Protein AF-A0A7C2RNG8-F1 (afdb_monomer)

Nearest PDB structures (foldseek):
  8smn-assembly1_A  TM=6.282E-01  e=8.105E-06  Xenopus laevis
  8sne-assembly1_A  TM=6.233E-01  e=2.116E-05  Paramecium bursaria Chlorella virus CZ-2
  8smm-assembly1_A  TM=6.085E-01  e=1.902E-05  Xenopus laevis

Sequence (260 aa):
MRKGLLSIRYRVLYLDDDSIPTEGFINDCFYRGDFDILETVIYPRNRGSRLYTFIDYMRTNACLTWCSLFQTLSKPVWVHGEAMCVNAEADEAISWDFDSKAEDLVYGQIAVSNGFRMGFSYSGVNITSPLTAKDFLRQRRRWTWGIIDSLHILPHGSRIRTSIAIMFGFLIFPSSALFAVLTALNIIYLDPLYYVMGIIAMILWLIHWGVTGYMIGRKPRYFILGLIASYPSSFWTFITSSIAILRRPPESFEVIKKKV

Radius of gyration: 19.56 Å; Cα contacts (8 Å, |Δi|>4): 390; chains: 1; bounding box: 40×40×74 Å

Solvent-accessible surface area (backbone atoms only — not comparable to full-atom values): 13922 Å² total; per-residue (Å²): 132,84,79,80,84,70,83,66,89,47,69,49,77,45,60,41,98,63,41,45,70,31,71,57,33,52,48,45,60,77,64,58,80,82,50,36,31,35,38,48,28,44,31,51,65,68,59,42,79,45,72,46,31,32,36,45,47,49,52,31,41,44,26,72,48,50,32,41,55,25,18,52,67,46,53,46,60,58,50,62,55,53,43,33,25,31,28,40,70,51,57,76,71,50,75,78,93,54,98,43,79,35,42,41,38,50,41,55,47,47,42,35,74,74,70,42,42,33,30,55,42,86,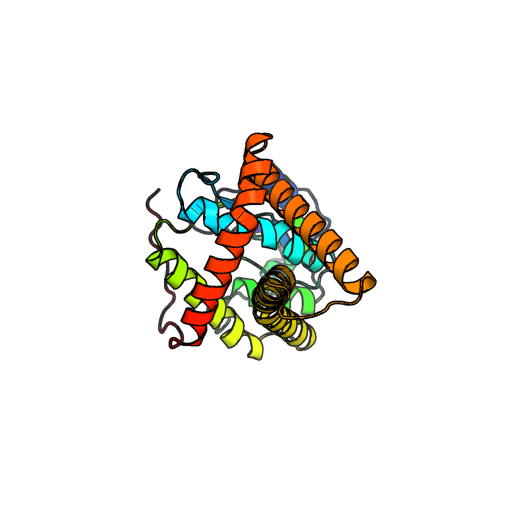58,18,28,32,30,78,53,42,83,44,72,67,40,41,37,47,46,35,27,46,50,54,42,13,52,60,67,30,44,83,74,39,52,69,73,47,28,52,49,33,52,49,52,52,54,48,61,70,44,47,57,60,48,54,54,48,52,53,51,37,45,76,69,65,76,47,88,66,60,70,67,60,45,52,51,50,52,52,52,50,51,52,51,38,50,51,26,15,51,40,22,22,70,59,57,76,40,75,71,26,20,56,50,11,43,66,30,45,59,59,14,50,51,51,52,52,52,32,41,52,52,27,68,79,39,77,73,71,93,60,92,72,77,71,89,79,83,129

Secondary structure (DSSP, 8-state):
----------EEEE--TT-EE-HHHHHHHHH--S-SEEEEEEEETTTTSSHHHHHTHHHHHHIIIIIHHHHHTT--S---TTSEEEEHHHHHHS-S--S-S-HHHHHHHHHHHTTPPEEEEEEEEEE---SSHHHHHHHHHHHHHHHHHHTTTS-HHHHHHHHHHHHHHHHHHHHHHHHHHHHHTTSS---HHHHHHHHHHHHHHHHHHHHHHHHHHSSHHHHHHHHHHHHHHHHHHHHHHHHHHHSPPPSS--------

pLDDT: mean 91.7, std 10.55, range [33.5, 98.06]

Foldseek 3Di:
DPDDDPVPWDKDKFADPFKDAFPQLVCCLPPVPPFQKEDEAEFEPCLCPAPQNLLCLVRNLCCVPQVQVCQQVLRHLDFDRHIMMGTPVLVVVFDLPDPFLRSRRLSSQVSSVVVGRGHYDHRYMYGHGDRDLVQVLLVLLSVLVRLVVCLVSGDPSSSVSNVVVVVCLLCCLVVLVVVVVCVVVVVDDDDPVVVVVSVVVLVVLLQSLLVSLCSNPVDNVRSVSSSVSSNSSSVSSNVSNVVSVVDDRDPDNDDDDRDD

Structure (mmCIF, N/CA/C/O backbone):
data_AF-A0A7C2RNG8-F1
#
_entry.id   AF-A0A7C2RNG8-F1
#
loop_
_atom_site.group_PDB
_atom_site.id
_atom_site.type_symbol
_atom_site.label_atom_id
_atom_site.label_alt_id
_atom_site.label_comp_id
_atom_site.label_asym_id
_atom_site.label_entity_id
_atom_site.label_seq_id
_atom_site.pdbx_PDB_ins_code
_atom_site.Cartn_x
_atom_site.Cartn_y
_atom_site.Cartn_z
_atom_site.occupancy
_atom_site.B_iso_or_equiv
_atom_site.auth_seq_id
_atom_site.auth_comp_id
_atom_site.auth_asym_id
_atom_site.auth_atom_id
_atom_site.pdbx_PDB_model_num
ATOM 1 N N . MET A 1 1 ? 18.854 -9.238 -41.373 1.00 36.53 1 MET A N 1
ATOM 2 C CA . MET A 1 1 ? 18.314 -7.870 -41.204 1.00 36.53 1 MET A CA 1
ATOM 3 C C . MET A 1 1 ? 18.922 -7.264 -39.949 1.00 36.53 1 MET A C 1
ATOM 5 O O . MET A 1 1 ? 18.682 -7.781 -38.868 1.00 36.53 1 MET A O 1
ATOM 9 N N . ARG A 1 2 ? 19.765 -6.235 -40.088 1.00 33.50 2 ARG A N 1
ATOM 10 C CA . ARG A 1 2 ? 20.278 -5.461 -38.949 1.00 33.50 2 ARG A CA 1
ATOM 11 C C . ARG A 1 2 ? 19.114 -4.632 -38.392 1.00 33.50 2 ARG A C 1
ATOM 13 O O . ARG A 1 2 ? 18.626 -3.759 -39.102 1.00 33.50 2 ARG A O 1
ATOM 20 N N . LYS A 1 3 ? 18.646 -4.933 -37.174 1.00 38.56 3 LYS A N 1
ATOM 21 C CA . LYS A 1 3 ? 17.724 -4.054 -36.437 1.00 38.56 3 LYS A CA 1
ATOM 22 C C . LYS A 1 3 ? 18.456 -2.731 -36.205 1.00 38.56 3 LYS A C 1
ATOM 24 O O . LYS A 1 3 ? 19.523 -2.723 -35.596 1.00 38.56 3 LYS A O 1
ATOM 29 N N . GLY A 1 4 ? 17.936 -1.650 -36.776 1.00 37.44 4 GLY A N 1
ATOM 30 C CA . GLY A 1 4 ? 18.474 -0.311 -36.587 1.00 37.44 4 GLY A CA 1
ATOM 31 C C . GLY A 1 4 ? 18.376 0.079 -35.117 1.00 37.44 4 GLY A C 1
ATOM 32 O O . GLY A 1 4 ? 17.281 0.265 -34.600 1.00 37.44 4 GLY A O 1
ATOM 33 N N . LEU A 1 5 ? 19.531 0.172 -34.463 1.00 45.72 5 LEU A N 1
ATOM 34 C CA . LEU A 1 5 ? 19.715 0.777 -33.150 1.00 45.72 5 LEU A CA 1
ATOM 35 C C . LEU A 1 5 ? 19.479 2.288 -33.263 1.00 45.72 5 LEU A C 1
ATOM 37 O O . LEU A 1 5 ? 20.407 3.064 -33.467 1.00 45.72 5 LEU A O 1
ATOM 41 N N . LEU A 1 6 ? 18.229 2.706 -33.126 1.00 44.47 6 LEU A N 1
ATOM 42 C CA . LEU A 1 6 ? 17.941 3.932 -32.398 1.00 44.47 6 LEU A CA 1
ATOM 43 C C . LEU A 1 6 ? 17.620 3.457 -30.985 1.00 44.47 6 LEU A C 1
ATOM 45 O O . LEU A 1 6 ? 16.534 2.932 -30.763 1.00 44.47 6 LEU A O 1
ATOM 49 N N . SER A 1 7 ? 18.564 3.573 -30.046 1.00 51.28 7 SER A N 1
ATOM 50 C CA . SER A 1 7 ? 18.228 3.448 -28.624 1.00 51.28 7 SER A CA 1
ATOM 51 C C . SER A 1 7 ? 17.357 4.656 -28.279 1.00 51.28 7 SER A C 1
ATOM 53 O O . SER A 1 7 ? 17.860 5.721 -27.903 1.00 51.28 7 SER A O 1
ATOM 55 N N . ILE A 1 8 ? 16.056 4.566 -28.539 1.00 59.34 8 ILE A N 1
ATOM 56 C CA . ILE A 1 8 ? 15.134 5.633 -28.181 1.00 59.34 8 ILE A CA 1
ATOM 57 C C . ILE A 1 8 ? 15.122 5.637 -26.656 1.00 59.34 8 ILE A C 1
ATOM 59 O O . ILE A 1 8 ? 14.634 4.710 -26.025 1.00 59.34 8 ILE A O 1
ATOM 63 N N . ARG A 1 9 ? 15.708 6.668 -26.044 1.00 82.12 9 ARG A N 1
ATOM 64 C CA . ARG A 1 9 ? 15.550 6.898 -24.608 1.00 82.12 9 ARG A CA 1
ATOM 65 C C . ARG A 1 9 ? 14.113 7.349 -24.382 1.00 82.12 9 ARG A C 1
ATOM 67 O O . ARG A 1 9 ? 13.821 8.537 -24.476 1.00 82.12 9 ARG A O 1
ATOM 74 N N . TYR A 1 10 ? 13.220 6.397 -24.145 1.00 90.62 10 TYR A N 1
ATOM 75 C CA . TYR A 1 10 ? 11.837 6.654 -23.770 1.00 90.62 10 TYR A CA 1
ATOM 76 C C . TYR A 1 10 ? 11.588 6.271 -22.313 1.00 90.62 10 TYR A C 1
ATOM 78 O O . TYR A 1 10 ? 12.403 5.626 -21.645 1.00 90.62 10 TYR A O 1
ATOM 86 N N . ARG A 1 11 ? 10.439 6.718 -21.817 1.00 93.81 11 ARG A N 1
ATOM 87 C CA . ARG A 1 11 ? 9.841 6.244 -20.578 1.00 93.81 11 ARG A CA 1
ATOM 88 C C . ARG A 1 11 ? 8.384 5.924 -20.859 1.00 93.81 11 ARG A C 1
ATOM 90 O O . ARG A 1 11 ? 7.733 6.657 -21.603 1.00 93.81 11 ARG A O 1
ATOM 97 N N . VAL A 1 12 ? 7.900 4.834 -20.289 1.00 94.56 12 VAL A N 1
ATOM 98 C CA . VAL A 1 12 ? 6.509 4.394 -20.391 1.00 94.56 12 VAL A CA 1
ATOM 99 C C . VAL A 1 12 ? 5.843 4.658 -19.060 1.00 94.56 12 VAL A C 1
ATOM 101 O O . VAL A 1 12 ? 6.413 4.378 -18.009 1.00 94.56 12 VAL A O 1
ATOM 104 N N . LEU A 1 13 ? 4.637 5.209 -19.113 1.00 96.31 13 LEU A N 1
ATOM 105 C CA . LEU A 1 13 ? 3.784 5.382 -17.952 1.00 96.31 13 LEU A CA 1
ATOM 106 C C . LEU A 1 13 ? 2.601 4.417 -18.073 1.00 96.31 13 LEU A C 1
ATOM 108 O O . LEU A 1 13 ? 1.692 4.649 -18.868 1.00 96.31 13 LEU A O 1
ATOM 112 N N . TYR A 1 14 ? 2.632 3.347 -17.285 1.00 96.31 14 TYR A N 1
ATOM 113 C CA . TYR A 1 14 ? 1.557 2.370 -17.160 1.00 96.31 14 TYR A CA 1
ATOM 114 C C . TYR A 1 14 ? 0.487 2.891 -16.195 1.00 96.31 14 TYR A C 1
ATOM 116 O O . TYR A 1 14 ? 0.805 3.337 -15.086 1.00 96.31 14 TYR A O 1
ATOM 124 N N . LEU A 1 15 ? -0.772 2.866 -16.640 1.00 95.75 15 LEU A N 1
ATOM 125 C CA . LEU A 1 15 ? -1.936 3.357 -15.903 1.00 95.75 15 LEU A CA 1
ATOM 126 C C . LEU A 1 15 ? -3.113 2.398 -16.075 1.00 95.75 15 LEU A C 1
ATOM 128 O O . LEU A 1 15 ? -3.421 1.987 -17.195 1.00 95.75 15 LEU A O 1
ATOM 132 N N . ASP A 1 16 ? -3.820 2.145 -14.977 1.00 92.38 16 ASP A N 1
ATOM 133 C CA . ASP A 1 16 ? -5.159 1.558 -15.015 1.00 92.38 16 ASP A CA 1
ATOM 134 C C . ASP A 1 16 ? -6.164 2.523 -15.676 1.00 92.38 16 ASP A C 1
ATOM 136 O O . ASP A 1 16 ? -5.982 3.745 -15.696 1.00 92.38 16 ASP A O 1
ATOM 140 N N . ASP A 1 17 ? -7.278 1.979 -16.167 1.00 91.12 17 ASP A N 1
ATOM 141 C CA . ASP A 1 17 ? -8.340 2.726 -16.856 1.00 91.12 17 ASP A CA 1
ATOM 142 C C . ASP A 1 17 ? -8.991 3.833 -16.003 1.00 91.12 17 ASP A C 1
ATOM 144 O O . ASP A 1 17 ? -9.546 4.798 -16.535 1.00 91.12 17 ASP A O 1
ATOM 148 N N . ASP A 1 18 ? -8.918 3.724 -14.676 1.00 91.25 18 ASP A N 1
ATOM 149 C CA . ASP A 1 18 ? -9.443 4.704 -13.729 1.00 91.25 18 ASP A CA 1
ATOM 150 C C . ASP A 1 18 ? -8.371 5.541 -13.014 1.00 91.25 18 ASP A C 1
ATOM 152 O O . ASP A 1 18 ? -8.716 6.347 -12.133 1.00 91.25 18 ASP A O 1
ATOM 156 N N . SER A 1 19 ? -7.103 5.374 -13.383 1.00 94.88 19 SER A N 1
ATOM 157 C CA . SER A 1 19 ? -5.980 6.100 -12.802 1.00 94.88 19 SER A CA 1
ATOM 158 C C . SER A 1 19 ? -5.780 7.463 -13.447 1.00 94.88 19 SER A C 1
ATOM 160 O O . SER A 1 19 ? -5.650 7.606 -14.659 1.00 94.88 19 SER A O 1
ATOM 162 N N . ILE A 1 20 ? -5.707 8.495 -12.608 1.00 96.31 20 ILE A N 1
ATOM 163 C CA . ILE A 1 20 ? -5.413 9.868 -13.023 1.00 96.31 20 ILE A CA 1
ATOM 164 C C . ILE A 1 20 ? -4.134 10.313 -12.305 1.00 96.31 20 ILE A C 1
ATOM 166 O O . ILE A 1 20 ? -4.203 10.688 -11.123 1.00 96.31 20 ILE A O 1
ATOM 170 N N . PRO A 1 21 ? -2.962 10.249 -12.963 1.00 96.75 21 PRO A N 1
ATOM 171 C CA . PRO A 1 21 ? -1.706 10.670 -12.357 1.00 96.75 21 PRO A CA 1
ATOM 172 C C . PRO A 1 21 ? -1.734 12.171 -12.066 1.00 96.75 21 PRO A C 1
ATOM 174 O O . PRO A 1 21 ? -2.361 12.956 -12.779 1.00 96.75 21 PRO A O 1
ATOM 177 N N . THR A 1 22 ? -1.066 12.585 -10.993 1.00 96.94 22 THR A N 1
ATOM 178 C CA . THR A 1 22 ? -0.851 14.013 -10.739 1.00 96.94 22 THR A CA 1
ATOM 179 C C . THR A 1 22 ? 0.201 14.569 -11.693 1.00 96.94 22 THR A C 1
ATOM 181 O O . THR A 1 22 ? 1.096 13.847 -12.125 1.00 96.94 22 THR A O 1
ATOM 184 N N . GLU A 1 23 ? 0.147 15.873 -11.964 1.00 97.00 23 GLU A N 1
ATOM 185 C CA . GLU A 1 23 ? 1.199 16.564 -12.721 1.00 97.00 23 GLU A CA 1
ATOM 186 C C . GLU A 1 23 ? 2.583 16.342 -12.094 1.00 97.00 23 GLU A C 1
ATOM 188 O O . GLU A 1 23 ? 3.546 16.056 -12.798 1.00 97.00 23 GLU A O 1
ATOM 193 N N . GLY A 1 24 ? 2.669 16.374 -10.759 1.00 97.06 24 GLY A N 1
ATOM 194 C CA . GLY A 1 24 ? 3.908 16.076 -10.042 1.00 97.06 24 GLY A CA 1
ATOM 195 C C . GLY A 1 24 ? 4.449 14.679 -10.352 1.00 97.06 24 GLY A C 1
ATOM 196 O O . GLY A 1 24 ? 5.645 14.532 -10.569 1.00 97.06 24 GLY A O 1
ATOM 197 N N . PHE A 1 25 ? 3.586 13.661 -10.440 1.00 97.50 25 PHE A N 1
ATOM 198 C CA . PHE A 1 25 ? 4.034 12.307 -10.764 1.00 97.50 25 PHE A CA 1
ATOM 199 C C . PHE A 1 25 ? 4.444 12.163 -12.231 1.00 97.50 25 PHE A C 1
ATOM 201 O O . PHE A 1 25 ? 5.422 11.482 -12.520 1.00 97.50 25 PHE A O 1
ATOM 208 N N . ILE A 1 26 ? 3.744 12.834 -13.151 1.00 97.12 26 ILE A N 1
ATOM 209 C CA . ILE A 1 26 ? 4.160 12.906 -14.559 1.00 97.12 26 ILE A CA 1
ATOM 210 C C . ILE A 1 26 ? 5.556 13.536 -14.644 1.00 97.12 26 ILE A C 1
ATOM 212 O O . ILE A 1 26 ? 6.450 12.977 -15.276 1.00 97.12 26 ILE A O 1
ATOM 216 N N . ASN A 1 27 ? 5.777 14.650 -13.945 1.00 96.69 27 ASN A N 1
ATOM 217 C CA . ASN A 1 27 ? 7.077 15.310 -13.920 1.00 96.69 27 ASN A CA 1
ATOM 218 C C . ASN A 1 27 ? 8.161 14.414 -13.307 1.00 96.69 27 ASN A C 1
ATOM 220 O O . ASN A 1 27 ? 9.243 14.283 -13.877 1.00 96.69 27 ASN A O 1
ATOM 224 N N . ASP A 1 28 ? 7.866 13.741 -12.193 1.00 96.19 28 ASP A N 1
ATOM 225 C CA . ASP A 1 28 ? 8.792 12.781 -11.594 1.00 96.19 28 ASP A CA 1
ATOM 226 C C . ASP A 1 28 ? 9.136 11.661 -12.585 1.00 96.19 28 ASP A C 1
ATOM 228 O O . ASP A 1 28 ? 10.311 11.359 -12.792 1.00 96.19 28 ASP A O 1
ATOM 232 N N . CYS A 1 29 ? 8.124 11.091 -13.245 1.00 95.44 29 CYS A N 1
ATOM 233 C CA . CYS A 1 29 ? 8.287 10.030 -14.229 1.00 95.44 29 CYS A CA 1
ATOM 234 C C . CYS A 1 29 ? 9.252 10.437 -15.343 1.00 95.44 29 CYS A C 1
ATOM 236 O O . CYS A 1 29 ? 10.196 9.699 -15.615 1.00 95.44 29 CYS A O 1
ATOM 238 N N . PHE A 1 30 ? 9.074 11.604 -15.961 1.00 94.06 30 PHE A N 1
ATOM 239 C CA . PHE A 1 30 ? 9.844 11.969 -17.152 1.00 94.06 30 PHE A CA 1
ATOM 240 C C . PHE A 1 30 ? 11.155 12.711 -16.868 1.00 94.06 30 PHE A C 1
ATOM 242 O O . PHE A 1 30 ? 12.055 12.660 -17.707 1.00 94.06 30 PHE A O 1
ATOM 249 N N . TYR A 1 31 ? 11.308 13.341 -15.698 1.00 90.88 31 TYR A N 1
ATOM 250 C CA . TYR A 1 31 ? 12.447 14.229 -15.430 1.00 90.88 31 TYR A CA 1
ATOM 251 C C . TYR A 1 31 ? 13.346 13.815 -14.259 1.00 90.88 31 TYR A C 1
ATOM 253 O O . TYR A 1 31 ? 14.485 14.275 -14.208 1.00 90.88 31 TYR A O 1
ATOM 261 N N . ARG A 1 32 ? 12.908 12.952 -13.327 1.00 86.31 32 ARG A N 1
ATOM 262 C CA . ARG A 1 32 ? 13.672 12.711 -12.083 1.00 86.31 32 ARG A CA 1
ATOM 263 C C . ARG A 1 32 ? 14.932 11.848 -12.260 1.00 86.31 32 ARG A C 1
ATOM 265 O O . ARG A 1 32 ? 15.858 11.988 -11.475 1.00 86.31 32 ARG A O 1
ATOM 272 N N . GLY A 1 33 ? 15.028 11.027 -13.310 1.00 79.69 33 GLY A N 1
ATOM 273 C CA . GLY A 1 33 ? 16.274 10.388 -13.792 1.00 79.69 33 GLY A CA 1
ATOM 274 C C . GLY A 1 33 ? 17.019 9.420 -12.846 1.00 79.69 33 GLY A C 1
ATOM 275 O O . GLY A 1 33 ? 17.943 8.736 -13.280 1.00 79.69 33 GLY A O 1
ATOM 276 N N . ASP A 1 34 ? 16.633 9.327 -11.576 1.00 88.69 34 ASP A N 1
ATOM 277 C CA . ASP A 1 34 ? 17.310 8.587 -10.505 1.00 88.69 34 ASP A CA 1
ATOM 278 C C . ASP A 1 34 ? 16.860 7.125 -10.374 1.00 88.69 34 ASP A C 1
ATOM 280 O O . ASP A 1 34 ? 17.427 6.373 -9.582 1.00 88.69 34 ASP A O 1
ATOM 284 N N . PHE A 1 35 ? 15.882 6.712 -11.176 1.00 93.88 35 PHE A N 1
ATOM 285 C CA . PHE A 1 35 ? 15.288 5.381 -11.157 1.00 93.88 35 PHE A CA 1
ATOM 286 C C . PHE A 1 35 ? 15.061 4.835 -12.566 1.00 93.88 35 PHE A C 1
ATOM 288 O O . PHE A 1 35 ? 14.921 5.587 -13.543 1.00 93.88 35 PHE A O 1
ATOM 295 N N . ASP A 1 36 ? 14.940 3.513 -12.609 1.00 97.00 36 ASP A N 1
ATOM 296 C CA . ASP A 1 36 ? 14.559 2.736 -13.783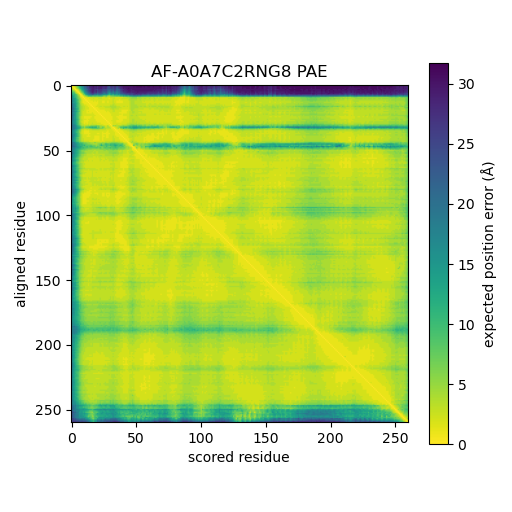 1.00 97.00 36 ASP A CA 1
ATOM 297 C C . ASP A 1 36 ? 13.067 2.385 -13.730 1.00 97.00 36 ASP A C 1
ATOM 299 O O . ASP A 1 36 ? 12.399 2.381 -14.761 1.00 97.00 36 ASP A O 1
ATOM 303 N N . ILE A 1 37 ? 12.527 2.195 -12.517 1.00 97.38 37 ILE A N 1
ATOM 304 C CA . ILE A 1 37 ? 11.096 2.010 -12.247 1.00 97.38 37 ILE A CA 1
ATOM 305 C C . ILE A 1 37 ? 10.653 2.937 -11.111 1.00 97.38 37 ILE A C 1
ATOM 307 O O . ILE A 1 37 ? 11.341 3.052 -10.099 1.00 97.38 37 ILE A O 1
ATOM 311 N N . LEU A 1 38 ? 9.498 3.584 -11.241 1.00 97.75 38 LEU A N 1
ATOM 312 C CA . LEU A 1 38 ? 8.936 4.473 -10.226 1.00 97.75 38 LEU A CA 1
ATOM 313 C C . LEU A 1 38 ? 7.441 4.243 -10.059 1.00 97.75 38 LEU A C 1
ATOM 315 O O . LEU A 1 38 ? 6.680 4.362 -11.015 1.00 97.75 38 LEU A O 1
ATOM 319 N N . GLU A 1 39 ? 7.029 4.039 -8.813 1.00 97.62 39 GLU A N 1
ATOM 320 C CA . GLU A 1 39 ? 5.626 4.105 -8.410 1.00 97.62 39 GLU A CA 1
ATOM 321 C C . GLU A 1 39 ? 5.352 5.323 -7.537 1.00 97.62 39 GLU A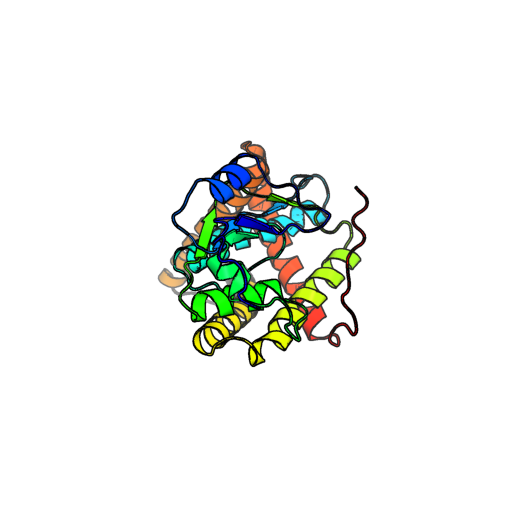 C 1
ATOM 323 O O . GLU A 1 39 ? 6.241 6.117 -7.205 1.00 97.62 39 GLU A O 1
ATOM 328 N N . THR A 1 40 ? 4.090 5.494 -7.160 1.00 97.88 40 THR A N 1
ATOM 329 C CA . THR A 1 40 ? 3.674 6.638 -6.370 1.00 97.88 40 THR A CA 1
ATOM 330 C C . THR A 1 40 ? 2.511 6.349 -5.441 1.00 97.88 40 THR A C 1
ATOM 332 O O . THR A 1 40 ? 1.850 5.322 -5.521 1.00 97.88 40 THR A O 1
ATOM 335 N N . VAL A 1 41 ? 2.237 7.292 -4.544 1.00 97.81 41 VAL A N 1
ATOM 336 C CA . VAL A 1 41 ? 1.144 7.187 -3.584 1.00 97.81 41 VAL A CA 1
ATOM 337 C C . VAL A 1 41 ? -0.213 7.162 -4.286 1.00 97.81 41 VAL A C 1
ATOM 339 O O . VAL A 1 41 ? -0.570 8.072 -5.031 1.00 97.81 41 VAL A O 1
ATOM 342 N N . ILE A 1 42 ? -1.023 6.162 -3.962 1.00 97.06 42 ILE A N 1
ATOM 343 C CA . ILE A 1 42 ? -2.408 6.079 -4.421 1.00 97.06 42 ILE A CA 1
ATOM 344 C C . ILE A 1 42 ? -3.321 6.924 -3.530 1.00 97.06 42 ILE A C 1
ATOM 346 O O . ILE A 1 42 ? -3.326 6.773 -2.305 1.00 97.06 42 ILE A O 1
ATOM 350 N N . TYR A 1 43 ? -4.161 7.755 -4.145 1.00 96.06 43 TYR A N 1
ATOM 351 C CA . TYR A 1 43 ? -5.165 8.583 -3.485 1.00 96.06 43 TYR A CA 1
ATOM 352 C C . TYR A 1 43 ? -6.587 8.255 -3.976 1.00 96.06 43 TYR A C 1
ATOM 354 O O . TYR A 1 43 ? -6.858 8.273 -5.178 1.00 96.06 43 TYR A O 1
ATOM 362 N N . PRO A 1 44 ? -7.551 8.011 -3.072 1.00 93.75 44 PRO A N 1
ATOM 363 C CA . PRO A 1 44 ? -8.954 7.881 -3.452 1.00 93.75 44 PRO A CA 1
ATOM 364 C C . PRO A 1 44 ? -9.539 9.204 -3.979 1.00 93.75 44 PRO A C 1
ATOM 366 O O . PRO A 1 44 ? -9.611 10.193 -3.244 1.00 93.75 44 PRO A O 1
ATOM 369 N N . ARG A 1 45 ? -10.054 9.223 -5.217 1.00 88.25 45 ARG A N 1
ATOM 370 C CA . ARG A 1 45 ? -10.572 10.436 -5.891 1.00 88.25 45 ARG A CA 1
ATOM 371 C C . ARG A 1 45 ? -11.681 11.147 -5.108 1.00 88.25 45 ARG A C 1
ATOM 373 O O . ARG A 1 45 ? -11.683 12.368 -4.993 1.00 88.25 45 ARG A O 1
ATOM 380 N N . ASN A 1 46 ? -12.594 10.378 -4.515 1.00 81.25 46 ASN A N 1
ATOM 381 C CA . ASN A 1 46 ? -13.717 10.901 -3.730 1.00 81.25 46 ASN A CA 1
ATOM 382 C C . ASN A 1 46 ? -13.336 11.293 -2.289 1.00 81.25 46 ASN A C 1
ATOM 384 O O . ASN A 1 46 ? -14.208 11.699 -1.524 1.00 81.25 46 ASN A O 1
ATOM 388 N N . ARG A 1 47 ? -12.055 11.174 -1.901 1.00 82.88 47 ARG A N 1
ATOM 389 C CA . ARG A 1 47 ? -11.494 11.636 -0.615 1.00 82.88 47 ARG A CA 1
ATOM 390 C C . ARG A 1 47 ? -12.343 11.258 0.610 1.00 82.88 47 ARG A C 1
ATOM 392 O O . ARG A 1 47 ? -12.555 12.070 1.502 1.00 82.88 47 ARG A O 1
ATOM 399 N N . GLY A 1 48 ? -12.892 10.046 0.621 1.00 71.19 48 GLY A N 1
ATOM 400 C CA . GLY A 1 48 ? -13.697 9.539 1.736 1.00 71.19 48 GLY A CA 1
ATOM 401 C C . GLY A 1 48 ? -15.148 10.032 1.805 1.00 71.19 48 GLY A C 1
ATOM 402 O O . GLY A 1 48 ? -15.814 9.756 2.794 1.00 71.19 48 GLY A O 1
ATOM 403 N N . SER A 1 49 ? -15.682 10.710 0.780 1.00 78.38 49 SER A N 1
ATOM 404 C CA . SER A 1 49 ? -17.096 11.140 0.759 1.00 78.38 49 SER A CA 1
ATOM 405 C C . SER A 1 49 ? -18.102 9.982 0.695 1.00 78.38 49 SER A C 1
ATOM 407 O O . SER A 1 49 ? -19.286 10.169 0.966 1.00 78.38 49 SER A O 1
ATOM 409 N N . ARG A 1 50 ? -17.637 8.777 0.350 1.00 86.50 50 ARG A N 1
ATOM 410 C CA . ARG A 1 50 ? -18.404 7.527 0.379 1.00 86.50 50 ARG A CA 1
ATOM 411 C C . ARG A 1 50 ? -17.750 6.548 1.345 1.00 86.50 50 ARG A C 1
ATOM 413 O O . ARG A 1 50 ? -16.524 6.491 1.420 1.00 86.50 50 ARG A O 1
ATOM 420 N N . LEU A 1 51 ? -18.563 5.723 2.006 1.00 88.62 51 LEU A N 1
ATOM 421 C CA . LEU A 1 51 ? -18.113 4.759 3.018 1.00 88.62 51 LEU A CA 1
ATOM 422 C C . LEU A 1 51 ? -16.934 3.898 2.542 1.00 88.62 51 LEU A C 1
ATOM 424 O O . LEU A 1 51 ? -15.906 3.833 3.205 1.00 88.62 51 LEU A O 1
ATOM 428 N N . TYR A 1 52 ? -17.047 3.271 1.371 1.00 88.06 52 TYR A N 1
ATOM 429 C CA . TYR A 1 52 ? -15.982 2.397 0.875 1.00 88.06 52 TYR A CA 1
ATOM 430 C C . TYR A 1 52 ? -14.760 3.162 0.371 1.00 88.06 52 TYR A C 1
ATOM 432 O O . TYR A 1 52 ? -13.666 2.628 0.435 1.00 88.06 52 TYR A O 1
ATOM 440 N N . THR A 1 53 ? -14.898 4.430 -0.025 1.00 86.50 53 THR A N 1
ATOM 441 C CA . THR A 1 53 ? -13.742 5.309 -0.269 1.00 86.50 53 THR A CA 1
ATOM 442 C C . THR A 1 53 ? -13.019 5.649 1.036 1.00 86.50 53 THR A C 1
ATOM 444 O O . THR A 1 53 ? -11.797 5.723 1.051 1.00 86.50 53 THR A O 1
ATOM 447 N N . PHE A 1 54 ? -13.757 5.850 2.131 1.00 91.38 54 PHE A N 1
ATOM 448 C CA . PHE A 1 54 ? -13.195 6.112 3.457 1.00 91.38 54 PHE A CA 1
ATOM 449 C C . PHE A 1 54 ? -12.442 4.892 4.006 1.00 91.38 54 PHE A C 1
ATOM 451 O O . PHE A 1 54 ? -11.313 5.018 4.464 1.00 91.38 54 PHE A O 1
ATOM 458 N N . ILE A 1 55 ? -13.027 3.701 3.869 1.00 93.31 55 ILE A N 1
ATOM 459 C CA . ILE A 1 55 ? -12.396 2.422 4.236 1.00 93.31 55 ILE A CA 1
ATOM 460 C C . ILE A 1 55 ? -11.148 2.132 3.380 1.00 93.31 55 ILE A C 1
ATOM 462 O O . ILE A 1 55 ? -10.204 1.482 3.826 1.00 93.31 55 ILE A O 1
ATOM 466 N N . ASP A 1 56 ? -11.114 2.622 2.142 1.00 93.44 56 ASP A N 1
ATOM 467 C CA . ASP A 1 56 ? -9.997 2.410 1.219 1.00 93.44 56 ASP A CA 1
ATOM 468 C C . ASP A 1 56 ? -8.811 3.364 1.460 1.00 93.44 56 ASP A C 1
ATOM 470 O O . ASP A 1 56 ? -7.811 3.298 0.746 1.00 93.44 56 ASP A O 1
ATOM 474 N N . TYR A 1 57 ? -8.853 4.190 2.518 1.00 96.12 57 TYR A N 1
ATOM 475 C CA . TYR A 1 57 ? -7.689 4.957 2.998 1.00 96.12 57 TYR A CA 1
ATOM 476 C C . TYR A 1 57 ? -6.488 4.051 3.298 1.00 96.12 57 TYR A C 1
ATOM 478 O O . TYR A 1 57 ? -5.341 4.493 3.214 1.00 96.12 57 TYR A O 1
ATOM 486 N N . MET A 1 58 ? -6.746 2.766 3.565 1.00 95.31 58 MET A N 1
ATOM 487 C CA . MET A 1 58 ? -5.725 1.726 3.662 1.00 95.31 58 MET A CA 1
ATOM 488 C C . MET A 1 58 ? -4.768 1.707 2.460 1.00 95.31 58 MET A C 1
ATOM 490 O O . MET A 1 58 ? -3.586 1.434 2.635 1.00 95.31 58 MET A O 1
ATOM 494 N N . ARG A 1 59 ? -5.234 2.015 1.241 1.00 94.75 59 ARG A N 1
ATOM 495 C CA . ARG A 1 59 ? -4.363 2.041 0.055 1.00 94.75 59 ARG A CA 1
ATOM 496 C C . ARG A 1 59 ? -3.297 3.121 0.156 1.00 94.75 59 ARG A C 1
ATOM 498 O O . ARG A 1 59 ? -2.116 2.833 -0.021 1.00 94.75 59 ARG A O 1
ATOM 505 N N . THR A 1 60 ? -3.705 4.342 0.494 1.00 97.12 60 THR A N 1
ATOM 506 C CA . THR A 1 60 ? -2.772 5.446 0.732 1.00 97.12 60 THR A CA 1
ATOM 507 C C . THR A 1 60 ? -1.856 5.130 1.910 1.00 97.12 60 THR A C 1
ATOM 509 O O . THR A 1 60 ? -0.655 5.372 1.831 1.00 97.12 60 THR A O 1
ATOM 512 N N . ASN A 1 61 ? -2.399 4.543 2.980 1.00 97.19 61 ASN A N 1
ATOM 513 C CA . ASN A 1 61 ? -1.623 4.154 4.153 1.00 97.19 61 ASN A CA 1
ATOM 514 C C . ASN A 1 61 ? -0.499 3.163 3.800 1.00 97.19 61 ASN A C 1
ATOM 516 O O . ASN A 1 61 ? 0.662 3.391 4.139 1.00 97.19 61 ASN A O 1
ATOM 520 N N . ALA A 1 62 ? -0.831 2.105 3.056 1.00 95.50 62 ALA A N 1
ATOM 521 C CA . ALA A 1 62 ? 0.126 1.105 2.593 1.00 95.50 62 ALA A CA 1
ATOM 522 C C . ALA A 1 62 ? 1.194 1.714 1.672 1.00 95.50 62 ALA A C 1
ATOM 524 O O . ALA A 1 62 ? 2.367 1.366 1.781 1.00 95.50 62 ALA A O 1
ATOM 525 N N . CYS A 1 63 ? 0.811 2.670 0.821 1.00 97.62 63 CYS A N 1
ATOM 526 C CA . CYS A 1 63 ? 1.750 3.401 -0.026 1.00 97.62 63 CYS A CA 1
ATOM 527 C C . CYS A 1 63 ? 2.749 4.231 0.792 1.00 97.62 63 CYS A C 1
ATOM 529 O O . CYS A 1 63 ? 3.944 4.205 0.522 1.00 97.62 63 CYS A O 1
ATOM 531 N N . LEU A 1 64 ? 2.267 4.952 1.809 1.00 97.06 64 LEU A N 1
ATOM 532 C CA . LEU A 1 64 ? 3.091 5.822 2.655 1.00 97.06 64 LEU A CA 1
ATOM 533 C C . LEU A 1 64 ? 3.990 5.059 3.639 1.00 97.06 64 LEU A C 1
ATOM 535 O O . LEU A 1 64 ? 4.869 5.678 4.236 1.00 97.06 64 LEU A O 1
ATOM 539 N N . THR A 1 65 ? 3.784 3.751 3.804 1.00 94.44 65 THR A N 1
ATOM 540 C CA . THR A 1 65 ? 4.565 2.887 4.705 1.00 94.44 65 THR A CA 1
ATOM 541 C C . THR A 1 65 ? 5.386 1.868 3.939 1.00 94.44 65 THR A C 1
ATOM 543 O O . THR A 1 65 ? 6.609 1.954 3.891 1.00 94.44 65 THR A O 1
ATOM 546 N N . TRP A 1 66 ? 4.713 0.883 3.352 1.00 95.00 66 TRP A N 1
ATOM 547 C CA . TRP A 1 66 ? 5.342 -0.267 2.731 1.00 95.00 66 TRP A CA 1
ATOM 548 C C . TRP A 1 66 ? 5.938 0.091 1.379 1.00 95.00 66 TRP A C 1
ATOM 550 O O . TRP A 1 66 ? 7.117 -0.174 1.164 1.00 95.00 66 TRP A O 1
ATOM 560 N N . CYS A 1 67 ? 5.163 0.699 0.478 1.00 97.06 67 CYS A N 1
ATOM 561 C CA . CYS A 1 67 ? 5.678 1.028 -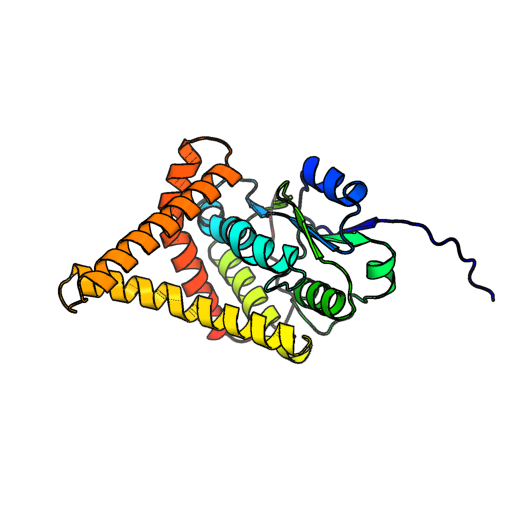0.852 1.00 97.06 67 CYS A CA 1
ATOM 562 C C . CYS A 1 67 ? 6.819 2.041 -0.737 1.00 97.06 67 CYS A C 1
ATOM 564 O O . CYS A 1 67 ? 7.933 1.759 -1.166 1.00 97.06 67 CYS A O 1
ATOM 566 N N . SER A 1 68 ? 6.587 3.158 -0.047 1.00 96.69 68 SER A N 1
ATOM 567 C CA . SER A 1 68 ? 7.577 4.223 0.105 1.00 96.69 68 SER A CA 1
ATOM 568 C C . SER A 1 68 ? 8.912 3.743 0.671 1.00 96.69 68 SER A C 1
ATOM 570 O O . SER A 1 68 ? 9.957 4.050 0.097 1.00 96.69 68 SER A O 1
ATOM 572 N N . LEU A 1 69 ? 8.904 2.960 1.752 1.00 96.31 69 LEU A N 1
ATOM 573 C CA . LEU A 1 69 ? 10.127 2.477 2.385 1.00 96.31 69 LEU A CA 1
ATOM 574 C C . LEU A 1 69 ? 10.836 1.442 1.511 1.00 96.31 69 LEU A C 1
ATOM 576 O O . LEU A 1 69 ? 12.021 1.570 1.214 1.00 96.31 69 LEU A O 1
ATOM 580 N N . PHE A 1 70 ? 10.119 0.396 1.110 1.00 97.56 70 PHE A N 1
ATOM 581 C CA . PHE A 1 70 ? 10.743 -0.770 0.497 1.00 97.56 70 PHE A CA 1
ATOM 582 C C . PHE A 1 70 ? 11.092 -0.551 -0.973 1.00 97.5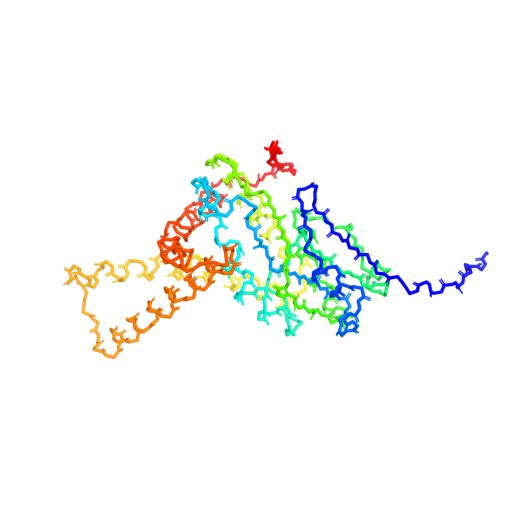6 70 PHE A C 1
ATOM 584 O O . PHE A 1 70 ? 12.092 -1.090 -1.441 1.00 97.56 70 PHE A O 1
ATOM 591 N N . GLN A 1 71 ? 10.322 0.258 -1.699 1.00 97.06 71 GLN A N 1
ATOM 592 C CA . GLN A 1 71 ? 10.618 0.570 -3.096 1.00 97.06 71 GLN A CA 1
ATOM 593 C C . GLN A 1 71 ? 11.778 1.552 -3.213 1.00 97.06 71 GLN A C 1
ATOM 595 O O . GLN A 1 71 ? 12.662 1.311 -4.021 1.00 97.06 71 GLN A O 1
ATOM 600 N N . THR A 1 72 ? 11.867 2.569 -2.343 1.00 95.75 72 THR A N 1
ATOM 601 C CA . THR A 1 72 ? 13.029 3.484 -2.301 1.00 95.75 72 THR A CA 1
ATOM 602 C C . THR A 1 72 ? 14.342 2.743 -2.027 1.00 95.75 72 THR A C 1
ATOM 604 O O . THR A 1 72 ? 15.401 3.148 -2.494 1.00 95.75 72 THR A O 1
ATOM 607 N N . LEU A 1 73 ? 14.282 1.623 -1.300 1.00 96.38 73 LEU A N 1
ATOM 608 C CA . LEU A 1 73 ? 15.433 0.751 -1.051 1.00 96.38 73 LEU A CA 1
ATOM 609 C C . LEU A 1 73 ? 15.680 -0.277 -2.166 1.00 96.38 73 LEU A C 1
ATOM 611 O O . LEU A 1 73 ? 16.525 -1.154 -1.985 1.00 96.38 73 LEU A O 1
ATOM 615 N N . SER A 1 74 ? 14.933 -0.222 -3.277 1.00 97.06 74 SER A N 1
ATOM 616 C CA . SER A 1 74 ? 14.933 -1.248 -4.329 1.00 97.06 74 SER A CA 1
ATOM 617 C C . SER A 1 74 ? 14.777 -2.658 -3.747 1.00 97.06 74 SER A C 1
ATOM 619 O O . SER A 1 74 ? 15.529 -3.579 -4.047 1.00 97.06 74 SER A O 1
ATOM 621 N N . LYS A 1 75 ? 13.820 -2.822 -2.830 1.00 97.12 75 LYS A N 1
ATOM 622 C CA . LYS A 1 75 ? 13.437 -4.097 -2.206 1.00 97.12 75 LYS A CA 1
ATOM 623 C C . LYS A 1 75 ? 11.912 -4.161 -2.041 1.00 97.12 75 LYS A C 1
ATOM 625 O O . LYS A 1 75 ? 11.455 -4.385 -0.921 1.00 97.12 75 LYS A O 1
ATOM 630 N N . PRO A 1 76 ? 11.110 -3.972 -3.108 1.00 97.31 76 PRO A N 1
ATOM 631 C CA . PRO A 1 76 ? 9.654 -3.843 -3.021 1.00 97.31 76 PRO A CA 1
ATOM 632 C C . PRO A 1 76 ? 9.010 -5.016 -2.281 1.00 97.31 76 PRO A C 1
ATOM 634 O O . PRO A 1 76 ? 9.311 -6.177 -2.555 1.00 97.31 76 PRO A O 1
ATOM 637 N N . VAL A 1 77 ? 8.125 -4.728 -1.331 1.00 96.44 77 VAL A N 1
ATOM 638 C CA . VAL A 1 77 ? 7.219 -5.738 -0.750 1.00 96.44 77 VAL A CA 1
ATOM 639 C C . VAL A 1 77 ? 5.972 -5.854 -1.621 1.00 96.44 77 VAL A C 1
ATOM 641 O O . VAL A 1 77 ? 5.558 -6.958 -1.971 1.00 96.44 77 VAL A O 1
ATOM 644 N N . TRP A 1 78 ? 5.430 -4.690 -1.982 1.00 95.44 78 TRP A N 1
ATOM 645 C CA . TRP A 1 78 ? 4.286 -4.492 -2.859 1.00 95.44 78 TRP A CA 1
ATOM 646 C C . TRP A 1 78 ? 4.724 -3.665 -4.065 1.00 95.44 78 TRP A C 1
ATOM 648 O O . TRP A 1 78 ? 5.638 -2.847 -3.941 1.00 95.44 78 TRP A O 1
ATOM 658 N N . VAL A 1 79 ? 4.064 -3.895 -5.192 1.00 96.75 79 VAL A N 1
ATOM 659 C CA . VAL A 1 79 ? 4.119 -3.110 -6.432 1.00 96.75 79 VAL A CA 1
ATOM 660 C C . VAL A 1 79 ? 2.679 -3.094 -6.948 1.00 96.75 79 VAL A C 1
ATOM 662 O O . VAL A 1 79 ? 1.945 -4.055 -6.695 1.00 96.75 79 VAL A O 1
ATOM 665 N N . HIS A 1 80 ? 2.243 -2.000 -7.553 1.00 95.69 80 HIS A N 1
ATOM 666 C CA . HIS A 1 80 ? 0.858 -1.760 -7.925 1.00 95.69 80 HIS A CA 1
ATOM 667 C C . HIS A 1 80 ? 0.716 -1.096 -9.314 1.00 95.69 80 HIS A C 1
ATOM 669 O O . HIS A 1 80 ? 1.301 -0.060 -9.623 1.00 95.69 80 HIS A O 1
ATOM 675 N N . GLY A 1 81 ? -0.135 -1.655 -10.170 1.00 92.19 81 GLY A N 1
ATOM 676 C CA . GLY A 1 81 ? -0.270 -1.243 -11.572 1.00 92.19 81 GLY A CA 1
ATOM 677 C C . GLY A 1 81 ? -0.884 0.142 -11.805 1.00 92.19 81 GLY A C 1
ATOM 678 O O . GLY A 1 81 ? -0.846 0.645 -12.923 1.00 92.19 81 GLY A O 1
ATOM 679 N N . GLU A 1 82 ? -1.419 0.808 -10.774 1.00 94.94 82 GLU A N 1
ATOM 680 C CA . GLU A 1 82 ? -2.198 2.032 -10.976 1.00 94.94 82 GLU A CA 1
ATOM 681 C C . GLU A 1 82 ? -1.395 3.225 -11.507 1.00 94.94 82 GLU A C 1
ATOM 683 O O . GLU A 1 82 ? -1.997 4.142 -12.067 1.00 94.94 82 GLU A O 1
ATOM 688 N N . ALA A 1 83 ? -0.079 3.259 -11.299 1.00 96.06 83 ALA A N 1
ATOM 689 C CA . ALA A 1 83 ? 0.792 4.327 -11.778 1.00 96.06 83 ALA A CA 1
ATOM 690 C C . ALA A 1 83 ? 2.258 3.915 -11.669 1.00 96.06 83 ALA A C 1
ATOM 692 O O . ALA A 1 83 ? 2.912 4.185 -10.657 1.00 96.06 83 ALA A O 1
ATOM 693 N N . MET A 1 84 ? 2.767 3.291 -12.728 1.00 97.44 84 MET A N 1
ATOM 694 C CA . MET A 1 84 ? 4.143 2.813 -12.793 1.00 97.44 84 MET A CA 1
ATOM 695 C C . MET A 1 84 ? 4.856 3.411 -13.999 1.00 97.44 84 MET A C 1
ATOM 697 O O . MET A 1 84 ? 4.451 3.235 -15.144 1.00 97.44 84 MET A O 1
ATOM 701 N N . CYS A 1 85 ? 5.933 4.133 -13.728 1.00 97.25 85 CYS A N 1
ATOM 702 C CA . CYS A 1 85 ? 6.808 4.694 -14.740 1.00 97.25 85 CYS A CA 1
ATOM 703 C C . CYS A 1 85 ? 8.033 3.801 -14.912 1.00 97.25 85 CYS A C 1
ATOM 705 O O . CYS A 1 85 ? 8.673 3.453 -13.922 1.00 97.25 85 CYS A O 1
ATOM 707 N N . VAL A 1 86 ? 8.378 3.461 -16.148 1.00 97.25 86 VAL A N 1
ATOM 708 C CA . VAL A 1 86 ? 9.469 2.540 -16.486 1.00 97.25 86 VAL A CA 1
ATOM 709 C C . VAL A 1 86 ? 10.336 3.175 -17.570 1.00 97.25 86 VAL A C 1
ATOM 711 O O . VAL A 1 86 ? 9.815 3.772 -18.513 1.00 97.25 86 VAL A O 1
ATOM 714 N N . ASN A 1 87 ? 11.660 3.100 -17.444 1.00 95.44 87 ASN A N 1
ATOM 715 C CA . ASN A 1 87 ? 12.570 3.534 -18.504 1.00 95.44 87 ASN A CA 1
ATOM 716 C C . ASN A 1 87 ? 12.690 2.490 -19.628 1.00 95.44 87 ASN A C 1
ATOM 718 O O . ASN A 1 87 ? 12.367 1.324 -19.442 1.00 95.44 87 ASN A O 1
ATOM 722 N N . ALA A 1 88 ? 13.183 2.914 -20.792 1.00 94.50 88 ALA A N 1
ATOM 723 C CA . ALA A 1 88 ? 13.349 2.027 -21.943 1.00 94.50 88 ALA A CA 1
ATOM 724 C C . ALA A 1 88 ? 14.160 0.755 -21.627 1.00 94.50 88 ALA A C 1
ATOM 726 O O . ALA A 1 88 ? 13.806 -0.321 -22.083 1.00 94.50 88 ALA A O 1
ATOM 727 N N . GLU A 1 89 ? 15.214 0.850 -20.809 1.00 94.25 89 GLU A N 1
ATOM 728 C CA . GLU A 1 89 ? 16.066 -0.305 -20.490 1.00 94.25 89 GLU A CA 1
ATOM 729 C C . GLU A 1 89 ? 15.316 -1.392 -19.707 1.00 94.25 89 GLU A C 1
ATOM 731 O O . GLU A 1 89 ? 15.424 -2.570 -20.042 1.00 94.25 89 GLU A O 1
ATOM 736 N N . ALA A 1 90 ? 14.541 -1.015 -18.686 1.00 95.56 90 ALA A N 1
ATOM 737 C CA . ALA A 1 90 ? 13.729 -1.961 -17.928 1.00 95.56 90 ALA A CA 1
ATOM 738 C C . ALA A 1 90 ? 12.542 -2.482 -18.751 1.00 95.56 90 ALA A C 1
ATOM 740 O O . ALA A 1 90 ? 12.248 -3.673 -18.692 1.00 95.56 90 ALA A O 1
ATOM 741 N N . ASP A 1 91 ? 11.903 -1.611 -19.537 1.00 95.38 91 ASP A N 1
ATOM 742 C CA . ASP A 1 91 ? 10.766 -1.947 -20.402 1.00 95.38 91 ASP A CA 1
ATOM 743 C C . ASP A 1 91 ? 11.136 -2.961 -21.498 1.00 95.38 91 ASP A C 1
ATOM 745 O O . ASP A 1 91 ? 10.395 -3.902 -21.762 1.00 95.38 91 ASP A O 1
ATOM 749 N N . GLU A 1 92 ? 12.318 -2.816 -22.103 1.00 94.56 92 GLU A N 1
ATOM 750 C CA . GLU A 1 92 ? 12.822 -3.755 -23.110 1.00 94.56 92 GLU A CA 1
ATOM 751 C C . GLU A 1 92 ? 13.324 -5.072 -22.494 1.00 94.56 92 GLU A C 1
ATOM 753 O O . GLU A 1 92 ? 13.314 -6.112 -23.159 1.00 94.56 92 GLU A O 1
ATOM 758 N N . ALA A 1 93 ? 13.791 -5.041 -21.242 1.00 95.75 93 ALA A N 1
ATOM 759 C CA . ALA A 1 93 ? 14.393 -6.196 -20.582 1.00 95.75 93 ALA A CA 1
ATOM 760 C C . ALA A 1 93 ? 13.377 -7.113 -19.888 1.00 95.75 93 ALA A C 1
ATOM 762 O O . ALA A 1 93 ? 13.619 -8.319 -19.783 1.00 95.75 93 ALA A O 1
ATOM 763 N N . ILE A 1 94 ? 12.274 -6.564 -19.374 1.00 96.25 94 ILE A N 1
ATOM 764 C CA . ILE A 1 94 ? 11.323 -7.289 -18.528 1.00 96.25 94 ILE A CA 1
ATOM 765 C C . ILE A 1 94 ? 9.990 -7.442 -19.265 1.00 96.25 94 ILE A C 1
ATOM 767 O O . ILE A 1 94 ? 9.334 -6.470 -19.613 1.00 96.25 94 ILE A O 1
ATOM 771 N N . SER A 1 95 ? 9.574 -8.689 -19.490 1.00 92.75 95 SER A N 1
ATOM 772 C CA . SER A 1 95 ? 8.265 -8.993 -20.079 1.00 92.75 95 SER A CA 1
ATOM 773 C C . SER A 1 95 ? 7.129 -8.756 -19.078 1.00 92.75 95 SER A C 1
ATOM 775 O O . SER A 1 95 ? 7.342 -8.830 -17.872 1.00 92.75 95 SER A O 1
ATOM 777 N N . TRP A 1 96 ? 5.913 -8.550 -19.582 1.00 93.25 96 TRP A N 1
ATOM 778 C CA . TRP A 1 96 ? 4.666 -8.603 -18.806 1.00 93.25 96 TRP A CA 1
ATOM 779 C C . TRP A 1 96 ? 3.980 -9.978 -18.852 1.00 93.25 96 TRP A C 1
ATOM 781 O O . TRP A 1 96 ? 2.985 -10.195 -18.165 1.00 93.25 96 TRP A O 1
ATOM 791 N N . ASP A 1 97 ? 4.500 -10.906 -19.661 1.00 93.94 97 ASP A N 1
ATOM 792 C CA . ASP A 1 97 ? 3.950 -12.252 -19.859 1.00 93.94 97 ASP A CA 1
ATOM 793 C C . ASP A 1 97 ? 4.299 -13.173 -18.678 1.00 93.94 97 ASP A C 1
ATOM 795 O O . ASP A 1 97 ? 5.208 -14.005 -18.737 1.00 93.94 97 ASP A O 1
ATOM 799 N N . PHE A 1 98 ? 3.607 -12.956 -17.560 1.00 93.25 98 PHE A N 1
ATOM 800 C CA . PHE A 1 98 ? 3.695 -13.775 -16.357 1.00 93.25 98 PHE A CA 1
ATOM 801 C C . PHE A 1 98 ? 2.398 -14.552 -16.154 1.00 93.25 98 PHE A C 1
ATOM 803 O O . PHE A 1 98 ? 1.308 -14.003 -16.291 1.00 93.25 98 PHE A O 1
ATOM 810 N N . ASP A 1 99 ? 2.505 -15.806 -15.711 1.00 90.06 99 ASP A N 1
ATOM 811 C CA . ASP A 1 99 ? 1.349 -16.587 -15.255 1.00 90.06 99 ASP A CA 1
ATOM 812 C C . ASP A 1 99 ? 0.893 -16.121 -13.857 1.00 90.06 99 ASP A C 1
ATOM 814 O O . ASP A 1 99 ? 1.067 -1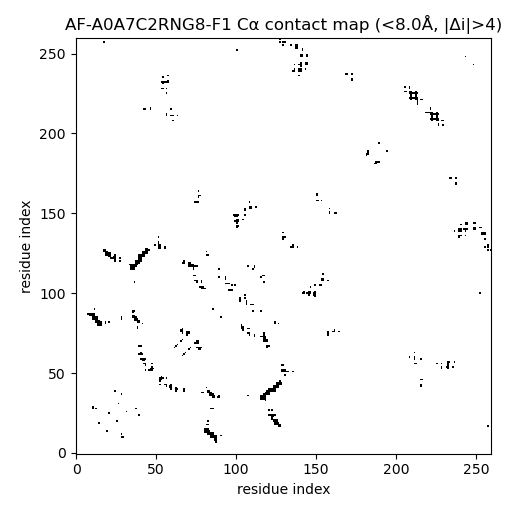6.793 -12.839 1.00 90.06 99 ASP A O 1
ATOM 818 N N . SER A 1 100 ? 0.393 -14.887 -13.778 1.00 89.94 100 SER A N 1
ATOM 819 C CA . SER A 1 100 ? 0.022 -14.229 -12.531 1.00 89.94 100 SER A CA 1
ATOM 820 C C . SER A 1 100 ? -1.139 -13.256 -12.717 1.00 89.94 100 SER A C 1
ATOM 822 O O . SER A 1 100 ? -1.232 -12.545 -13.705 1.00 89.94 100 SER A O 1
ATOM 824 N N . LYS A 1 101 ? -2.011 -13.169 -11.703 1.00 89.50 101 LYS A N 1
ATOM 825 C CA . LYS A 1 101 ? -3.074 -12.145 -11.611 1.00 89.50 101 LYS A CA 1
ATOM 826 C C . LYS A 1 101 ? -2.613 -10.852 -10.913 1.00 89.50 101 LYS A C 1
ATOM 828 O O . LYS A 1 101 ? -3.435 -9.962 -10.679 1.00 89.50 101 LYS A O 1
ATOM 833 N N . ALA A 1 102 ? -1.349 -10.808 -10.502 1.00 93.38 102 ALA A N 1
ATOM 834 C CA . ALA A 1 102 ? -0.640 -9.688 -9.888 1.00 93.38 102 ALA A CA 1
ATOM 835 C C . ALA A 1 102 ? 0.657 -9.440 -10.682 1.00 93.38 102 ALA A C 1
ATOM 837 O O . ALA A 1 102 ? 1.765 -9.489 -10.146 1.00 93.38 102 ALA A O 1
ATOM 838 N N . GLU A 1 103 ? 0.507 -9.279 -11.997 1.00 94.75 103 GLU A N 1
ATOM 839 C CA . GLU A 1 103 ? 1.601 -9.073 -12.953 1.00 94.75 103 GLU A CA 1
ATOM 840 C C . GLU A 1 103 ? 2.482 -7.865 -12.604 1.00 94.75 103 GLU A C 1
ATOM 842 O O . GLU A 1 103 ? 3.697 -7.939 -12.741 1.00 94.75 103 GLU A O 1
ATOM 847 N N . ASP A 1 104 ? 1.895 -6.808 -12.047 1.00 96.06 104 ASP A N 1
ATOM 848 C CA . ASP A 1 104 ? 2.569 -5.629 -11.498 1.00 96.06 104 ASP A CA 1
ATOM 849 C C . ASP A 1 104 ? 3.549 -5.977 -10.363 1.00 96.06 104 ASP A C 1
ATOM 851 O O . ASP A 1 104 ? 4.723 -5.592 -10.398 1.00 96.06 104 ASP A O 1
ATOM 855 N N . LEU A 1 105 ? 3.095 -6.768 -9.385 1.00 97.19 105 LEU A N 1
ATOM 856 C CA . LEU A 1 105 ? 3.921 -7.309 -8.304 1.00 97.19 105 LEU A CA 1
ATOM 857 C C . LEU A 1 105 ? 5.111 -8.088 -8.848 1.00 97.19 105 LEU A C 1
ATOM 859 O O . LEU A 1 105 ? 6.242 -7.889 -8.397 1.00 97.19 105 LEU A O 1
ATOM 863 N N . VAL A 1 106 ? 4.846 -8.990 -9.790 1.00 97.69 106 VAL A N 1
ATOM 864 C CA . VAL A 1 106 ? 5.866 -9.859 -10.376 1.00 97.69 106 VAL A CA 1
ATOM 865 C C . VAL A 1 106 ? 6.873 -9.028 -11.169 1.00 97.69 106 VAL A C 1
ATOM 867 O O . VAL A 1 106 ? 8.075 -9.153 -10.923 1.00 97.69 106 VAL A O 1
ATOM 870 N N . TYR A 1 107 ? 6.395 -8.124 -12.025 1.00 98.00 107 TYR A N 1
ATOM 871 C CA . TYR A 1 107 ? 7.208 -7.231 -12.844 1.00 98.00 107 TYR A CA 1
ATOM 872 C C . TYR A 1 107 ? 8.212 -6.450 -11.994 1.00 98.00 107 TYR A C 1
ATOM 874 O O . TYR A 1 107 ? 9.425 -6.590 -12.173 1.00 98.00 107 TYR A O 1
ATOM 882 N N . GLY A 1 108 ? 7.738 -5.680 -11.007 1.00 97.62 108 GLY A N 1
ATOM 883 C CA . GLY A 1 108 ? 8.622 -4.818 -10.219 1.00 97.62 108 GLY A CA 1
ATOM 884 C C . GLY A 1 108 ? 9.623 -5.604 -9.368 1.00 97.62 108 GLY A C 1
ATOM 885 O O . GLY A 1 108 ? 10.772 -5.189 -9.205 1.00 97.62 108 GLY A O 1
ATOM 886 N N . GLN A 1 109 ? 9.236 -6.778 -8.858 1.00 98.00 109 GLN A N 1
ATOM 887 C CA . GLN A 1 109 ? 10.156 -7.629 -8.100 1.00 98.00 109 GLN A CA 1
ATOM 888 C C . GLN A 1 109 ? 11.215 -8.305 -8.976 1.00 98.00 109 GLN A C 1
ATOM 890 O O . GLN A 1 109 ? 12.367 -8.416 -8.545 1.00 98.00 109 GLN A O 1
ATOM 895 N N . ILE A 1 110 ? 10.850 -8.758 -10.178 1.00 97.94 110 ILE A N 1
ATOM 896 C CA . ILE A 1 110 ? 11.796 -9.335 -11.137 1.00 97.94 110 ILE A CA 1
ATOM 897 C C . ILE A 1 110 ? 12.744 -8.257 -11.643 1.00 97.94 110 ILE A C 1
ATOM 899 O O . ILE A 1 110 ? 13.950 -8.493 -11.673 1.00 97.94 110 ILE A O 1
ATOM 903 N N . ALA A 1 111 ? 12.245 -7.070 -11.975 1.00 97.94 111 ALA A N 1
ATOM 904 C CA . ALA A 1 111 ? 13.084 -5.985 -12.453 1.00 97.94 111 ALA A CA 1
ATOM 905 C C . ALA A 1 111 ? 14.166 -5.606 -11.430 1.00 97.94 111 ALA A C 1
ATOM 907 O O . ALA A 1 111 ? 15.353 -5.587 -11.752 1.00 97.94 111 ALA A O 1
ATOM 908 N N . VAL A 1 112 ? 13.790 -5.432 -10.162 1.00 98.00 112 VAL A N 1
ATOM 909 C CA . VAL A 1 112 ? 14.758 -5.194 -9.081 1.00 98.00 112 VAL A CA 1
ATOM 910 C C . VAL A 1 112 ? 15.747 -6.354 -8.929 1.00 98.00 112 VAL A C 1
ATOM 912 O O . VAL A 1 112 ? 16.936 -6.134 -8.706 1.00 98.00 112 VAL A O 1
ATOM 915 N N . SER A 1 113 ? 15.292 -7.600 -9.081 1.00 97.50 113 SER A N 1
ATOM 916 C CA . SER A 1 113 ? 16.183 -8.767 -9.050 1.00 97.50 113 SER A CA 1
ATOM 917 C C . SER A 1 113 ? 17.146 -8.835 -10.241 1.00 97.50 113 SER A C 1
ATOM 919 O O . SER A 1 113 ? 18.161 -9.520 -10.137 1.00 97.50 113 SER A O 1
ATOM 921 N N . ASN A 1 114 ? 16.847 -8.138 -11.339 1.00 97.12 114 ASN A N 1
ATOM 922 C CA . ASN A 1 114 ? 17.728 -7.961 -12.496 1.00 97.12 114 ASN A CA 1
ATOM 923 C C . ASN A 1 114 ? 18.630 -6.719 -12.371 1.00 97.12 114 ASN A C 1
ATOM 925 O O . ASN A 1 114 ? 19.352 -6.386 -13.304 1.00 97.12 114 ASN A O 1
ATOM 929 N N . GLY A 1 115 ? 18.630 -6.050 -11.213 1.00 97.25 115 GLY A N 1
ATOM 930 C CA . GLY A 1 115 ? 19.515 -4.922 -10.924 1.00 97.25 115 GLY A CA 1
ATOM 931 C C . GLY A 1 115 ? 18.941 -3.548 -11.267 1.00 97.25 115 GLY A C 1
ATOM 932 O O . GLY A 1 115 ? 19.633 -2.553 -11.056 1.00 97.25 115 GLY A O 1
ATOM 933 N N . PHE A 1 116 ? 17.691 -3.466 -11.735 1.00 97.94 116 PHE A N 1
ATOM 934 C CA . PHE A 1 116 ? 17.028 -2.183 -11.961 1.00 97.94 116 PHE A CA 1
ATOM 935 C C . PHE A 1 116 ? 16.706 -1.483 -10.639 1.00 97.94 116 PHE A C 1
ATOM 937 O O . PHE A 1 116 ? 16.273 -2.098 -9.659 1.00 97.94 116 PHE A O 1
ATOM 944 N N . ARG A 1 117 ? 16.899 -0.165 -10.610 1.00 97.69 117 ARG A N 1
ATOM 945 C CA . ARG A 1 117 ? 16.623 0.676 -9.448 1.00 97.69 117 ARG A CA 1
ATOM 946 C C . ARG A 1 117 ? 15.159 1.073 -9.439 1.00 97.69 117 ARG A C 1
ATOM 948 O O . ARG A 1 117 ? 14.677 1.756 -10.346 1.00 97.69 117 ARG A O 1
ATOM 955 N N . MET A 1 118 ? 14.478 0.693 -8.369 1.00 97.25 118 MET A N 1
ATOM 956 C CA . MET A 1 118 ? 13.128 1.154 -8.091 1.00 97.25 118 MET A CA 1
ATOM 957 C C . MET A 1 118 ? 13.173 2.394 -7.197 1.00 97.25 118 MET A C 1
ATOM 959 O O . MET A 1 118 ? 13.988 2.481 -6.276 1.00 97.25 118 MET A O 1
ATOM 963 N N . GLY A 1 119 ? 12.295 3.351 -7.472 1.00 96.44 119 GLY A N 1
ATOM 964 C CA . GLY A 1 119 ? 12.069 4.536 -6.659 1.00 96.44 119 GLY A CA 1
ATOM 965 C C . GLY A 1 119 ? 10.609 4.665 -6.237 1.00 96.44 119 GLY A C 1
ATOM 966 O O . GLY A 1 119 ? 9.730 3.950 -6.719 1.00 96.44 119 GLY A O 1
ATOM 967 N N . PHE A 1 120 ? 10.350 5.639 -5.365 1.00 97.62 120 PHE A N 1
ATOM 968 C CA . PHE A 1 120 ? 8.997 6.031 -4.985 1.00 97.62 120 PHE A CA 1
ATOM 969 C C . PHE A 1 120 ? 8.812 7.549 -5.065 1.00 97.62 120 PHE A C 1
ATOM 971 O O . PHE A 1 120 ? 9.677 8.330 -4.648 1.00 97.62 120 PHE A O 1
ATOM 978 N N . SER A 1 121 ? 7.675 7.979 -5.606 1.00 97.25 121 SER A N 1
ATOM 979 C CA . SER A 1 121 ? 7.253 9.377 -5.655 1.00 97.25 121 SER A CA 1
ATOM 980 C C . SER A 1 121 ? 6.105 9.630 -4.680 1.00 97.25 121 SER A C 1
ATOM 982 O O . SER A 1 121 ? 5.147 8.864 -4.601 1.00 97.25 121 SER A O 1
ATOM 984 N N . TYR A 1 122 ? 6.145 10.766 -3.984 1.00 96.19 122 TYR A N 1
ATOM 985 C CA . TYR A 1 122 ? 5.056 11.210 -3.107 1.00 96.19 122 TYR A CA 1
ATOM 986 C C . TYR A 1 122 ? 4.018 12.103 -3.816 1.00 96.19 122 TYR A C 1
ATOM 988 O O . TYR A 1 122 ? 3.081 12.585 -3.168 1.00 96.19 122 TYR A O 1
ATOM 996 N N . SER A 1 123 ? 4.162 12.316 -5.129 1.00 95.88 123 SER A N 1
ATOM 997 C CA . SER A 1 123 ? 3.301 13.191 -5.935 1.00 95.88 123 SER A CA 1
ATOM 998 C C . SER A 1 123 ? 1.896 12.607 -6.132 1.00 95.88 123 SER A C 1
ATOM 1000 O O . SER A 1 123 ? 0.897 13.274 -5.861 1.00 95.88 123 SER A O 1
ATOM 1002 N N . GLY A 1 124 ? 1.821 11.324 -6.478 1.00 96.62 124 GLY A N 1
ATOM 1003 C CA . GLY A 1 124 ? 0.640 10.473 -6.383 1.00 96.62 124 GLY A CA 1
ATOM 1004 C C . GLY A 1 124 ? -0.185 10.287 -7.651 1.00 96.62 124 GLY A C 1
ATOM 1005 O O . GLY A 1 124 ? -0.017 10.982 -8.656 1.00 96.62 124 GLY A O 1
ATOM 1006 N N . VAL A 1 125 ? -1.130 9.353 -7.556 1.00 97.75 125 VAL A N 1
ATOM 1007 C CA . VAL A 1 125 ? -2.146 9.015 -8.561 1.00 97.75 125 VAL A CA 1
ATOM 1008 C C . VAL A 1 125 ? -3.523 8.964 -7.906 1.00 97.75 125 VAL A C 1
ATOM 1010 O O . VAL A 1 125 ? -3.675 8.461 -6.794 1.00 97.75 125 VAL A O 1
ATOM 1013 N N . ASN A 1 126 ? -4.545 9.490 -8.579 1.00 96.31 126 ASN A N 1
ATOM 1014 C CA . ASN A 1 126 ? -5.923 9.433 -8.101 1.00 96.31 126 ASN A CA 1
ATOM 1015 C C . ASN A 1 126 ? -6.671 8.273 -8.750 1.00 96.31 126 ASN A C 1
ATOM 1017 O O . ASN A 1 126 ? -6.737 8.197 -9.972 1.00 96.31 126 ASN A O 1
ATOM 1021 N N . ILE A 1 127 ? -7.315 7.443 -7.936 1.00 94.44 127 ILE A N 1
ATOM 1022 C CA . ILE A 1 127 ? -8.032 6.249 -8.398 1.00 94.44 127 ILE A CA 1
ATOM 1023 C C . ILE A 1 127 ? -9.481 6.247 -7.921 1.00 94.44 127 ILE A C 1
ATOM 1025 O O . ILE A 1 127 ? -9.863 6.969 -6.989 1.00 94.44 127 ILE A O 1
ATOM 1029 N N . THR A 1 128 ? -10.290 5.371 -8.499 1.00 92.56 128 THR A N 1
ATOM 1030 C CA . THR A 1 128 ? -11.639 5.091 -8.017 1.00 92.56 128 THR A CA 1
ATOM 1031 C C . THR A 1 128 ? -11.626 3.879 -7.085 1.00 92.56 128 THR A C 1
ATOM 1033 O O . THR A 1 128 ? -11.426 2.736 -7.498 1.00 92.56 128 THR A O 1
ATOM 1036 N N . SER A 1 129 ? -11.876 4.135 -5.799 1.00 91.75 129 SER A N 1
ATOM 1037 C CA . SER A 1 129 ? -12.060 3.085 -4.792 1.00 91.75 129 SER A CA 1
ATOM 1038 C C . SER 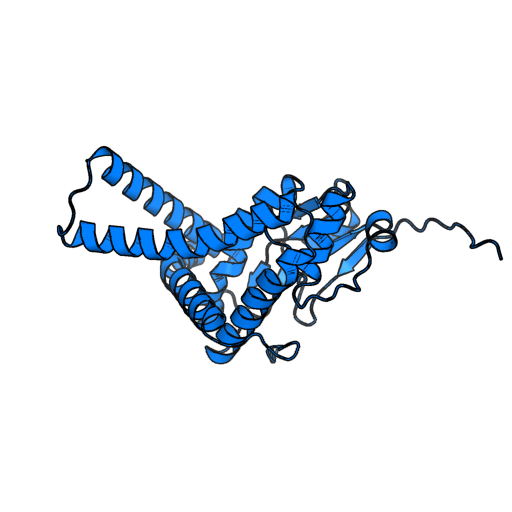A 1 129 ? -13.294 2.218 -5.073 1.00 91.75 129 SER A C 1
ATOM 1040 O O . SER A 1 129 ? -14.228 2.670 -5.746 1.00 91.75 129 SER A O 1
ATOM 1042 N N . PRO A 1 130 ? -13.361 1.003 -4.495 1.00 90.94 130 PRO A N 1
ATOM 1043 C CA . PRO A 1 130 ? -14.576 0.197 -4.508 1.00 90.94 130 PRO A CA 1
ATOM 1044 C C . PRO A 1 130 ? -15.798 0.990 -4.025 1.00 90.94 130 PRO A C 1
ATOM 1046 O O . PRO A 1 130 ? -15.700 1.805 -3.106 1.00 90.94 130 PRO A O 1
ATOM 1049 N N . LEU A 1 131 ? -16.959 0.747 -4.641 1.00 88.75 131 LEU A N 1
ATOM 1050 C CA . LEU A 1 131 ? -18.198 1.472 -4.331 1.00 88.75 131 LEU A CA 1
ATOM 1051 C C . LEU A 1 131 ? -19.127 0.701 -3.391 1.00 88.75 131 LEU A C 1
ATOM 1053 O O . LEU A 1 131 ? -20.000 1.304 -2.769 1.00 88.75 131 LEU A O 1
ATOM 1057 N N . THR A 1 132 ? -18.943 -0.614 -3.280 1.00 90.94 132 THR A N 1
ATOM 1058 C CA . THR A 1 132 ? -19.766 -1.505 -2.457 1.00 90.94 132 THR A CA 1
ATOM 1059 C C . THR A 1 132 ? -18.904 -2.509 -1.687 1.00 90.94 132 THR A C 1
ATOM 1061 O O . THR A 1 132 ? -17.762 -2.781 -2.066 1.00 90.94 132 THR A O 1
ATOM 1064 N N . ALA A 1 133 ? -19.464 -3.143 -0.647 1.00 90.81 133 ALA A N 1
ATOM 1065 C CA . ALA A 1 133 ? -18.809 -4.255 0.055 1.00 90.81 133 ALA A CA 1
ATOM 1066 C C . ALA A 1 133 ? -18.439 -5.398 -0.896 1.00 90.81 133 ALA A C 1
ATOM 1068 O O . ALA A 1 133 ? -17.386 -6.016 -0.743 1.00 90.81 133 ALA A O 1
ATOM 1069 N N . LYS A 1 134 ? -19.305 -5.674 -1.879 1.00 90.62 134 LYS A N 1
ATOM 1070 C CA . LYS A 1 134 ? -19.093 -6.729 -2.871 1.00 90.62 134 LYS A CA 1
ATOM 1071 C C . LYS A 1 134 ? -17.899 -6.410 -3.764 1.00 90.62 134 LYS A C 1
ATOM 1073 O O . LYS A 1 134 ? -17.085 -7.299 -3.999 1.00 90.62 134 LYS A O 1
ATOM 1078 N N . ASP A 1 135 ? -17.774 -5.163 -4.213 1.00 91.25 135 ASP A N 1
ATOM 1079 C CA . ASP A 1 135 ? -16.621 -4.717 -5.001 1.00 91.25 135 ASP A CA 1
ATOM 1080 C C . ASP A 1 135 ? -15.337 -4.782 -4.176 1.00 91.25 135 ASP A C 1
ATOM 1082 O O . ASP A 1 135 ? -14.323 -5.280 -4.656 1.00 91.25 135 ASP A O 1
ATOM 1086 N N . PHE A 1 136 ? -15.395 -4.349 -2.913 1.00 91.81 136 PHE A N 1
ATOM 1087 C CA . PHE A 1 136 ? -14.244 -4.399 -2.018 1.00 91.81 136 PHE A CA 1
ATOM 1088 C C . PHE A 1 136 ? -13.778 -5.844 -1.808 1.00 91.81 136 PHE A C 1
ATOM 1090 O O . PHE A 1 136 ? -12.608 -6.150 -2.011 1.00 91.81 136 PHE A O 1
ATOM 1097 N N . LEU A 1 137 ? -14.692 -6.761 -1.477 1.00 92.12 137 LEU A N 1
ATOM 1098 C CA . LEU A 1 137 ? -14.362 -8.175 -1.290 1.00 92.12 137 LEU A CA 1
ATOM 1099 C C . LEU A 1 137 ? -13.829 -8.819 -2.576 1.00 92.12 137 LEU A C 1
ATOM 1101 O O . LEU A 1 137 ? -12.872 -9.585 -2.515 1.00 92.12 137 LEU A O 1
ATOM 1105 N N . ARG A 1 138 ? -14.423 -8.504 -3.734 1.00 91.38 138 ARG A N 1
ATOM 1106 C CA . ARG A 1 138 ? -13.950 -8.972 -5.044 1.00 91.38 138 ARG A CA 1
ATOM 1107 C C . ARG A 1 138 ? -12.508 -8.535 -5.296 1.00 91.38 138 ARG A C 1
ATOM 1109 O O . ARG A 1 138 ? -11.664 -9.365 -5.622 1.00 91.38 138 ARG A O 1
ATOM 1116 N N . GLN A 1 139 ? -12.221 -7.252 -5.084 1.00 90.69 139 GLN A N 1
ATOM 1117 C CA . GLN A 1 139 ? -10.885 -6.695 -5.266 1.00 90.69 139 GLN A CA 1
ATOM 1118 C C . GLN A 1 139 ? -9.870 -7.337 -4.311 1.00 90.69 139 GLN A C 1
ATOM 1120 O O . GLN A 1 139 ? -8.833 -7.812 -4.764 1.00 90.69 139 GLN A O 1
ATOM 1125 N N . ARG A 1 140 ? -10.179 -7.427 -3.010 1.00 92.00 140 ARG A N 1
ATOM 1126 C CA . ARG A 1 140 ? -9.269 -8.042 -2.028 1.00 92.00 140 ARG A CA 1
ATOM 1127 C C . ARG A 1 140 ? -9.054 -9.524 -2.291 1.00 92.00 140 ARG A C 1
ATOM 1129 O O . ARG A 1 140 ? -7.927 -9.981 -2.184 1.00 92.00 140 ARG A O 1
ATOM 1136 N N . ARG A 1 141 ? -10.080 -10.255 -2.734 1.00 92.62 141 ARG A N 1
ATOM 1137 C CA . ARG A 1 141 ? -9.928 -11.657 -3.144 1.00 92.62 141 ARG A CA 1
ATOM 1138 C C . ARG A 1 141 ? -8.984 -11.821 -4.326 1.00 92.62 141 ARG A C 1
ATOM 1140 O O . ARG A 1 141 ? -8.128 -12.699 -4.267 1.00 92.62 141 ARG A O 1
ATOM 1147 N N . ARG A 1 142 ? -9.105 -10.974 -5.354 1.00 92.31 142 ARG A N 1
ATOM 1148 C CA . ARG A 1 142 ? -8.169 -10.966 -6.486 1.00 92.31 142 ARG A CA 1
ATOM 1149 C C . ARG A 1 142 ? -6.745 -10.674 -6.029 1.00 92.31 142 ARG A C 1
ATOM 1151 O O . ARG A 1 142 ? -5.845 -11.396 -6.427 1.00 92.31 142 ARG A O 1
ATOM 1158 N N . TRP A 1 143 ? -6.546 -9.669 -5.182 1.00 92.69 143 TRP A N 1
ATOM 1159 C CA . TRP A 1 143 ? -5.209 -9.296 -4.715 1.00 92.69 143 TRP A CA 1
ATOM 1160 C C . TRP A 1 143 ? -4.581 -10.361 -3.824 1.00 92.69 143 TRP A C 1
ATOM 1162 O O . TRP A 1 143 ? -3.456 -10.767 -4.079 1.00 92.69 143 TRP A O 1
ATOM 1172 N N . THR A 1 144 ? -5.306 -10.861 -2.821 1.00 93.62 144 THR A N 1
ATOM 1173 C CA . THR A 1 144 ? -4.788 -11.882 -1.904 1.00 93.62 144 THR A CA 1
ATOM 1174 C C . THR A 1 144 ? -4.350 -13.134 -2.657 1.00 93.62 144 THR A C 1
ATOM 1176 O O . THR A 1 144 ? -3.218 -13.573 -2.480 1.00 93.62 144 THR A O 1
ATOM 1179 N N . TRP A 1 145 ? -5.200 -13.672 -3.536 1.00 93.56 145 TRP A N 1
ATOM 1180 C CA . TRP A 1 145 ? -4.834 -14.847 -4.326 1.00 93.56 145 TRP A CA 1
ATOM 1181 C C . TRP A 1 145 ? -3.816 -14.533 -5.416 1.00 93.56 145 TRP A C 1
ATOM 1183 O O . TRP A 1 145 ? -2.901 -15.315 -5.601 1.00 93.56 145 TRP A O 1
ATOM 1193 N N . GLY A 1 146 ? -3.895 -13.371 -6.069 1.00 93.50 146 GLY A N 1
ATOM 1194 C CA . GLY A 1 146 ? -2.886 -12.944 -7.038 1.00 93.50 146 GLY A CA 1
ATOM 1195 C C . GLY A 1 146 ? -1.487 -12.913 -6.427 1.00 93.50 146 GLY A C 1
ATOM 1196 O O . GLY A 1 146 ? -0.551 -13.430 -7.026 1.00 93.50 146 GLY A O 1
ATOM 1197 N N . ILE A 1 147 ? -1.348 -12.405 -5.201 1.00 94.56 147 ILE A N 1
ATOM 1198 C CA . ILE A 1 147 ? -0.079 -12.409 -4.468 1.00 94.56 147 ILE A CA 1
ATOM 1199 C C . ILE A 1 147 ? 0.345 -13.841 -4.110 1.00 94.56 147 ILE A C 1
ATOM 1201 O O . ILE A 1 147 ? 1.485 -14.209 -4.384 1.00 94.56 147 ILE A O 1
ATOM 1205 N N . ILE A 1 148 ? -0.543 -14.636 -3.497 1.00 94.38 148 ILE A N 1
ATOM 1206 C CA . ILE A 1 148 ? -0.236 -16.008 -3.048 1.00 94.38 148 ILE A CA 1
ATOM 1207 C C . ILE A 1 148 ? 0.179 -16.887 -4.231 1.00 94.38 148 ILE A C 1
ATOM 1209 O O . ILE A 1 148 ? 1.228 -17.529 -4.174 1.00 94.38 148 ILE A O 1
ATOM 1213 N N . ASP A 1 149 ? -0.603 -16.862 -5.309 1.00 93.94 149 ASP A N 1
ATOM 1214 C CA . ASP A 1 149 ? -0.340 -17.616 -6.530 1.00 93.94 149 ASP A CA 1
ATOM 1215 C C . ASP A 1 149 ? 0.984 -17.157 -7.152 1.00 93.94 149 ASP A C 1
ATOM 1217 O O . ASP A 1 149 ? 1.754 -17.991 -7.602 1.00 93.94 149 ASP A O 1
ATOM 1221 N N . SER A 1 150 ? 1.332 -15.867 -7.086 1.00 95.56 150 SER A N 1
ATOM 1222 C CA . SER A 1 150 ? 2.597 -15.352 -7.637 1.00 95.56 150 SER A CA 1
ATOM 1223 C C . SER A 1 150 ? 3.845 -15.779 -6.878 1.00 95.56 150 SER A C 1
ATOM 1225 O O . SER A 1 150 ? 4.937 -15.704 -7.440 1.00 95.56 150 SER A O 1
ATOM 1227 N N . LEU A 1 151 ? 3.740 -16.214 -5.615 1.00 96.50 151 LEU A N 1
ATOM 1228 C CA . LEU A 1 151 ? 4.913 -16.458 -4.765 1.00 96.50 151 LEU A CA 1
ATOM 1229 C C . LEU A 1 151 ? 5.921 -17.417 -5.413 1.00 96.50 151 LEU A C 1
ATOM 1231 O O . LEU A 1 151 ? 7.124 -17.240 -5.229 1.00 96.50 151 LEU A O 1
ATOM 1235 N N . HIS A 1 152 ? 5.455 -18.400 -6.189 1.00 94.75 152 HIS A N 1
ATOM 1236 C CA . HIS A 1 152 ? 6.315 -19.373 -6.868 1.00 94.75 152 HIS A CA 1
ATOM 1237 C C . HIS A 1 152 ? 7.145 -18.776 -8.022 1.00 94.75 152 HIS A C 1
ATOM 1239 O O . HIS A 1 152 ? 8.207 -19.316 -8.330 1.00 94.75 152 HIS A O 1
ATOM 1245 N N . ILE A 1 153 ? 6.710 -17.651 -8.596 1.00 95.88 153 ILE A N 1
ATOM 1246 C CA . ILE A 1 153 ? 7.391 -16.919 -9.679 1.00 95.88 153 ILE A CA 1
ATOM 1247 C C . ILE A 1 153 ? 8.408 -15.930 -9.104 1.00 95.88 153 ILE A C 1
ATOM 1249 O O . ILE A 1 153 ? 9.454 -15.679 -9.699 1.00 95.88 153 ILE A O 1
ATOM 1253 N N . LEU A 1 154 ? 8.128 -15.381 -7.916 1.00 97.31 154 LEU A N 1
ATOM 1254 C CA . LEU A 1 154 ? 8.962 -14.340 -7.322 1.00 97.31 154 LEU A CA 1
ATOM 1255 C C . LEU A 1 154 ? 10.395 -14.834 -7.038 1.00 97.31 154 LEU A C 1
ATOM 1257 O O . LEU A 1 154 ? 10.568 -15.948 -6.515 1.00 97.31 154 LEU A O 1
ATOM 1261 N N . PRO A 1 155 ? 11.417 -13.981 -7.272 1.00 97.12 155 PRO A N 1
ATOM 1262 C CA . PRO A 1 155 ? 12.791 -14.235 -6.846 1.00 97.12 155 PRO A CA 1
ATOM 1263 C C . PRO A 1 155 ? 12.861 -14.556 -5.350 1.00 97.12 155 PRO A C 1
ATOM 1265 O O . PRO A 1 155 ? 12.135 -13.965 -4.551 1.00 97.12 155 PRO A O 1
ATOM 1268 N N . HIS A 1 156 ? 13.768 -15.448 -4.941 1.00 96.94 156 HIS A N 1
ATOM 1269 C CA . HIS A 1 156 ? 13.790 -16.019 -3.585 1.00 96.94 156 HIS A CA 1
ATOM 1270 C C . HIS A 1 156 ? 13.739 -14.973 -2.453 1.00 96.94 156 HIS A C 1
ATOM 1272 O O . HIS A 1 156 ? 12.919 -15.073 -1.540 1.00 96.94 156 HIS A O 1
ATOM 1278 N N . GLY A 1 157 ? 14.576 -13.932 -2.525 1.00 96.19 157 GLY A N 1
ATOM 1279 C CA . GLY A 1 157 ? 14.592 -12.872 -1.510 1.00 96.19 157 GLY A CA 1
ATOM 1280 C C . GLY A 1 157 ? 13.294 -12.060 -1.462 1.00 96.19 157 GLY A C 1
ATOM 1281 O O . GLY A 1 157 ? 12.867 -11.628 -0.389 1.00 96.19 157 GLY A O 1
ATOM 1282 N N . SER A 1 158 ? 12.643 -11.870 -2.608 1.00 96.88 158 SER A N 1
ATOM 1283 C CA . SER A 1 158 ? 11.382 -11.142 -2.695 1.00 96.88 158 SER A CA 1
ATOM 1284 C C . SER A 1 158 ? 10.195 -12.004 -2.265 1.00 96.88 158 SER A C 1
ATOM 1286 O O . SER A 1 158 ? 9.376 -11.532 -1.482 1.00 96.88 158 SER A O 1
ATOM 1288 N N . ARG A 1 159 ? 10.192 -13.301 -2.606 1.00 97.88 159 ARG A N 1
ATOM 1289 C CA . ARG A 1 159 ? 9.260 -14.302 -2.066 1.00 97.88 159 ARG A CA 1
ATOM 1290 C C . ARG A 1 159 ? 9.256 -14.298 -0.541 1.00 97.88 159 ARG A C 1
ATOM 1292 O O . ARG A 1 159 ? 8.195 -14.174 0.055 1.00 97.88 159 ARG A O 1
ATOM 1299 N N . ILE A 1 160 ? 10.428 -14.393 0.096 1.00 97.56 160 ILE A N 1
ATOM 1300 C CA . ILE A 1 160 ? 10.530 -14.381 1.566 1.00 97.56 160 ILE A CA 1
ATOM 1301 C C . ILE A 1 160 ? 9.943 -13.089 2.135 1.00 97.56 160 ILE A C 1
ATOM 1303 O O . ILE A 1 160 ? 9.113 -13.131 3.040 1.00 97.56 160 ILE A O 1
ATOM 1307 N N . ARG A 1 161 ? 10.352 -11.938 1.597 1.00 96.69 161 ARG A N 1
ATOM 1308 C CA . ARG A 1 161 ? 9.919 -10.627 2.085 1.00 96.69 161 ARG A CA 1
ATOM 1309 C C . ARG A 1 161 ? 8.407 -10.425 1.938 1.00 96.69 161 ARG A C 1
ATOM 1311 O O . ARG A 1 161 ? 7.767 -9.986 2.891 1.00 96.69 161 ARG A O 1
ATOM 1318 N N . THR A 1 162 ? 7.835 -10.772 0.787 1.00 96.94 162 THR A N 1
ATOM 1319 C CA . THR A 1 162 ? 6.389 -10.696 0.546 1.00 96.94 162 THR A CA 1
ATOM 1320 C C . THR A 1 162 ? 5.633 -11.669 1.450 1.00 96.94 162 THR A C 1
ATOM 1322 O O . THR A 1 162 ? 4.675 -11.254 2.097 1.00 96.94 162 THR A O 1
ATOM 1325 N N . SER A 1 163 ? 6.095 -12.914 1.608 1.00 96.69 163 SER A N 1
ATOM 1326 C CA . SER A 1 163 ? 5.489 -13.876 2.541 1.00 96.69 163 SER A CA 1
ATOM 1327 C C . SER A 1 163 ? 5.498 -13.375 3.987 1.00 96.69 163 SER A C 1
ATOM 1329 O O . SER A 1 163 ? 4.473 -13.447 4.664 1.00 96.69 163 SER A O 1
ATOM 1331 N N . ILE A 1 164 ? 6.618 -12.814 4.458 1.00 96.06 164 ILE A N 1
ATOM 1332 C CA . ILE A 1 164 ? 6.706 -12.213 5.797 1.00 96.06 164 ILE A CA 1
ATOM 1333 C C . ILE A 1 164 ? 5.700 -11.069 5.933 1.00 96.06 164 ILE A C 1
ATOM 1335 O O . ILE A 1 164 ? 4.989 -11.017 6.930 1.00 96.06 164 ILE A O 1
ATOM 1339 N N . ALA A 1 165 ? 5.594 -10.183 4.940 1.00 94.50 165 ALA A N 1
ATOM 1340 C CA . ALA A 1 165 ? 4.659 -9.063 4.990 1.00 94.50 165 ALA A CA 1
ATOM 1341 C C . ALA A 1 165 ? 3.187 -9.509 5.034 1.00 94.50 165 ALA A C 1
ATOM 1343 O O . ALA A 1 165 ? 2.403 -8.933 5.790 1.00 94.50 165 ALA A O 1
ATOM 1344 N N . ILE A 1 166 ? 2.817 -10.558 4.288 1.00 93.12 166 ILE A N 1
ATOM 1345 C CA . ILE A 1 166 ? 1.480 -11.171 4.370 1.00 93.12 166 ILE A CA 1
ATOM 1346 C C . ILE A 1 166 ? 1.231 -11.677 5.793 1.00 93.12 166 ILE A C 1
ATOM 1348 O O . ILE A 1 166 ? 0.249 -11.282 6.421 1.00 93.12 166 ILE A O 1
ATOM 1352 N N . MET A 1 167 ? 2.136 -12.504 6.328 1.00 93.19 167 MET A N 1
ATOM 1353 C CA . MET A 1 167 ? 2.007 -13.066 7.678 1.00 93.19 167 MET A CA 1
ATOM 1354 C C . MET A 1 167 ? 1.901 -11.968 8.739 1.00 93.19 167 MET A C 1
ATOM 1356 O O . MET A 1 167 ? 1.041 -12.021 9.614 1.00 93.19 167 MET A O 1
ATOM 1360 N N . PHE A 1 168 ? 2.731 -10.934 8.626 1.00 92.06 168 PHE A N 1
ATOM 1361 C CA . PHE A 1 168 ? 2.732 -9.776 9.513 1.00 92.06 168 PHE A CA 1
ATOM 1362 C C . PHE A 1 168 ? 1.380 -9.049 9.497 1.00 92.06 168 PHE A C 1
ATOM 1364 O O . PHE A 1 168 ? 0.827 -8.759 10.558 1.00 92.06 168 PHE A O 1
ATOM 1371 N N . GLY A 1 169 ? 0.799 -8.833 8.310 1.00 88.25 169 GLY A N 1
ATOM 1372 C CA . GLY A 1 169 ? -0.525 -8.226 8.151 1.00 88.25 169 GLY A CA 1
ATOM 1373 C C . GLY A 1 169 ? -1.658 -9.047 8.778 1.00 88.25 169 GLY A C 1
ATOM 1374 O O . GLY A 1 169 ? -2.556 -8.474 9.396 1.00 88.25 169 GLY A O 1
ATOM 1375 N N . PHE A 1 170 ? -1.596 -10.379 8.678 1.00 91.12 170 PHE A N 1
ATOM 1376 C CA . PHE A 1 170 ? -2.587 -11.281 9.279 1.00 91.12 170 PHE A CA 1
ATOM 1377 C C . PHE A 1 170 ? -2.405 -11.503 10.783 1.00 91.12 170 PHE A C 1
ATOM 1379 O O . PHE A 1 170 ? -3.357 -11.921 11.435 1.00 91.12 170 PHE A O 1
ATOM 1386 N N . LEU A 1 171 ? -1.230 -11.222 11.346 1.00 93.19 171 LEU A N 1
ATOM 1387 C CA . LEU A 1 171 ? -0.965 -11.419 12.772 1.00 93.19 171 LEU A CA 1
ATOM 1388 C C . LEU A 1 171 ? -1.122 -10.136 13.584 1.00 93.19 171 LEU A C 1
ATOM 1390 O O . LEU A 1 171 ? -1.773 -10.160 14.627 1.00 93.19 171 LEU A O 1
ATOM 1394 N N . ILE A 1 172 ? -0.563 -9.012 13.134 1.00 91.62 172 ILE A N 1
ATOM 1395 C CA . ILE A 1 172 ? -0.464 -7.820 13.987 1.00 91.62 172 ILE A CA 1
ATOM 1396 C C . ILE A 1 172 ? -1.797 -7.180 14.264 1.00 91.62 172 ILE A C 1
ATOM 1398 O O . ILE A 1 172 ? -2.113 -6.962 15.425 1.00 91.62 172 ILE A O 1
ATOM 1402 N N . PHE A 1 173 ? -2.591 -6.896 13.235 1.00 91.12 173 PHE A N 1
ATOM 1403 C CA . PHE A 1 173 ? -3.861 -6.220 13.455 1.00 91.12 173 PHE A CA 1
ATOM 1404 C C . PHE A 1 173 ? -4.782 -6.990 14.424 1.00 91.12 173 PHE A C 1
ATOM 1406 O O . PHE A 1 173 ? -5.185 -6.394 15.428 1.00 91.12 173 PHE A O 1
ATOM 1413 N N . PRO A 1 174 ? -5.094 -8.288 14.208 1.00 92.75 174 PRO A N 1
ATOM 1414 C CA . PRO A 1 174 ? -5.970 -9.010 15.127 1.00 92.75 174 PRO A CA 1
ATOM 1415 C C . PRO A 1 174 ? -5.332 -9.229 16.501 1.00 92.75 174 PRO A C 1
ATOM 1417 O O . PRO A 1 174 ? -6.039 -9.117 17.500 1.00 92.75 174 PRO A O 1
ATOM 1420 N N . SER A 1 175 ? -4.018 -9.478 16.581 1.00 92.69 175 SER A N 1
ATOM 1421 C CA . SER A 1 175 ? -3.344 -9.640 17.875 1.00 92.69 175 SER A CA 1
ATOM 1422 C C . SER A 1 175 ? -3.381 -8.336 18.666 1.00 92.69 175 SER A C 1
ATOM 1424 O O . SER A 1 175 ? -3.865 -8.323 19.791 1.00 92.69 175 SER A O 1
ATOM 1426 N N . SER A 1 176 ? -2.957 -7.215 18.080 1.00 91.62 176 SER A N 1
ATOM 1427 C CA . SER A 1 176 ? -2.981 -5.906 18.739 1.00 91.62 176 SER A CA 1
ATOM 1428 C C . SER A 1 176 ? -4.393 -5.496 19.159 1.00 91.62 176 SER A C 1
ATOM 1430 O O . SER A 1 176 ? -4.564 -4.992 20.266 1.00 91.62 176 SER A O 1
ATOM 1432 N N . ALA A 1 177 ? -5.410 -5.751 18.328 1.00 92.19 177 ALA A N 1
ATOM 1433 C CA . ALA A 1 177 ? -6.803 -5.491 18.689 1.00 92.19 177 ALA A CA 1
ATOM 1434 C C . ALA A 1 177 ? -7.267 -6.361 19.870 1.00 92.19 177 ALA A C 1
ATOM 1436 O O . ALA A 1 177 ? -7.891 -5.846 20.797 1.00 92.19 177 ALA A O 1
ATOM 1437 N N . LEU A 1 178 ? -6.935 -7.656 19.867 1.00 92.88 178 LEU A N 1
ATOM 1438 C CA . LEU A 1 178 ? -7.265 -8.576 20.954 1.00 92.88 178 LEU A CA 1
ATOM 1439 C C . LEU A 1 178 ? -6.581 -8.164 22.262 1.00 92.88 178 LEU A C 1
ATOM 1441 O O . LEU A 1 178 ? -7.256 -8.014 23.276 1.00 92.88 178 LEU A O 1
ATOM 1445 N N . PHE A 1 179 ? -5.266 -7.930 22.238 1.00 92.19 179 PHE A N 1
ATOM 1446 C CA . PHE A 1 179 ? -4.505 -7.496 23.411 1.00 92.19 179 PHE A CA 1
ATOM 1447 C C . PHE A 1 179 ? -5.052 -6.184 23.980 1.00 92.19 179 PHE A C 1
ATOM 1449 O O . PHE A 1 179 ? -5.275 -6.103 25.183 1.00 92.19 179 PHE A O 1
ATOM 1456 N N . ALA A 1 180 ? -5.357 -5.194 23.133 1.00 91.06 180 ALA A N 1
ATOM 1457 C CA . ALA A 1 180 ? -5.940 -3.932 23.583 1.00 91.06 180 ALA A CA 1
ATOM 1458 C C . ALA A 1 180 ? -7.270 -4.133 24.333 1.00 91.06 180 ALA A C 1
ATOM 1460 O O . ALA A 1 180 ? -7.470 -3.543 25.394 1.00 91.06 180 ALA A O 1
ATOM 1461 N N . VAL A 1 181 ? -8.157 -4.998 23.826 1.00 93.12 181 VAL A N 1
ATOM 1462 C CA . VAL A 1 181 ? -9.441 -5.308 24.479 1.00 93.12 181 VAL A CA 1
ATOM 1463 C C . VAL A 1 181 ? -9.233 -6.070 25.787 1.00 93.12 181 VAL A C 1
ATOM 1465 O O . VAL A 1 181 ? -9.806 -5.694 26.807 1.00 93.12 181 VAL A O 1
ATOM 1468 N N . LEU A 1 182 ? -8.405 -7.118 25.789 1.00 95.06 182 LEU A N 1
ATOM 1469 C CA . LEU A 1 182 ? -8.162 -7.928 26.986 1.00 95.06 182 LEU A CA 1
ATOM 1470 C C . LEU A 1 182 ? -7.517 -7.108 28.110 1.00 95.06 182 LEU A C 1
ATOM 1472 O O . LEU A 1 182 ? -7.888 -7.271 29.272 1.00 95.06 182 LEU A O 1
ATOM 1476 N N . THR A 1 183 ? -6.587 -6.211 27.773 1.00 92.81 183 THR A N 1
ATOM 1477 C CA . THR A 1 183 ? -5.984 -5.279 28.732 1.00 92.81 183 THR A CA 1
ATOM 1478 C C . THR A 1 183 ? -7.010 -4.272 29.246 1.00 92.81 183 THR A C 1
ATOM 1480 O O . THR A 1 183 ? -7.097 -4.075 30.453 1.00 92.81 183 THR A O 1
ATOM 1483 N N . ALA A 1 184 ? -7.833 -3.676 28.376 1.00 91.00 184 ALA A N 1
ATOM 1484 C CA . ALA A 1 184 ? -8.859 -2.713 28.792 1.00 91.00 184 ALA A CA 1
ATOM 1485 C C . ALA A 1 184 ? -9.924 -3.329 29.720 1.00 91.00 184 ALA A C 1
ATOM 1487 O O . ALA A 1 184 ? -10.451 -2.650 30.598 1.00 91.00 184 ALA A O 1
ATOM 1488 N N . LEU A 1 185 ? -10.219 -4.620 29.548 1.00 95.88 185 LEU A N 1
ATOM 1489 C CA . LEU A 1 185 ? -11.132 -5.381 30.405 1.00 95.88 185 LEU A CA 1
ATOM 1490 C C . LEU A 1 185 ? -10.463 -5.942 31.672 1.00 95.88 185 LEU A C 1
ATOM 1492 O O . LEU A 1 185 ? -11.129 -6.625 32.445 1.00 95.88 185 LEU A O 1
ATOM 1496 N N . ASN A 1 186 ? -9.172 -5.670 31.898 1.00 94.12 186 ASN A N 1
ATOM 1497 C CA . ASN A 1 186 ? -8.372 -6.222 32.999 1.00 94.12 186 ASN A CA 1
ATOM 1498 C C . ASN A 1 186 ? -8.364 -7.765 33.054 1.00 94.12 186 ASN A C 1
ATOM 1500 O O . ASN A 1 186 ? -8.226 -8.352 34.125 1.00 94.12 186 ASN A O 1
ATOM 1504 N N . ILE A 1 187 ? -8.511 -8.436 31.904 1.00 97.00 187 ILE A N 1
ATOM 1505 C CA . ILE A 1 187 ? -8.460 -9.906 31.805 1.00 97.00 187 ILE A CA 1
ATOM 1506 C C . ILE A 1 187 ? -7.007 -10.395 31.824 1.00 97.00 187 ILE A C 1
ATOM 1508 O O . ILE A 1 187 ? -6.712 -11.465 32.352 1.00 97.00 187 ILE A O 1
ATOM 1512 N N . ILE A 1 188 ? -6.097 -9.609 31.246 1.00 94.81 188 ILE A N 1
ATOM 1513 C CA . ILE A 1 188 ? -4.660 -9.884 31.235 1.00 94.81 188 ILE A CA 1
ATOM 1514 C C . ILE A 1 188 ? -3.899 -8.765 31.939 1.00 94.81 188 ILE A C 1
ATOM 1516 O O . ILE A 1 188 ? -4.253 -7.591 31.829 1.00 94.81 188 ILE A O 1
ATOM 1520 N N . TYR A 1 189 ? -2.812 -9.137 32.609 1.00 93.25 189 TYR A N 1
ATOM 1521 C CA . TYR A 1 189 ? -1.834 -8.194 33.132 1.00 93.25 189 TYR A CA 1
ATOM 1522 C C . TYR A 1 189 ? -0.731 -7.970 32.095 1.00 93.25 189 TYR A C 1
ATOM 1524 O O . TYR A 1 189 ? -0.175 -8.928 31.557 1.00 93.25 189 TYR A O 1
ATOM 1532 N N . LEU A 1 190 ? -0.404 -6.706 31.831 1.00 90.50 190 LEU A N 1
ATOM 1533 C CA . LEU A 1 190 ? 0.783 -6.323 31.075 1.00 90.50 190 LEU A CA 1
ATOM 1534 C C . LEU A 1 190 ? 1.759 -5.641 32.025 1.00 90.50 190 LEU A C 1
ATOM 1536 O O . LEU A 1 190 ? 1.363 -4.755 32.783 1.00 90.50 190 LEU A O 1
ATOM 1540 N N . ASP A 1 191 ? 3.031 -6.030 31.948 1.00 94.38 191 ASP A N 1
ATOM 1541 C CA . ASP A 1 191 ? 4.103 -5.293 32.615 1.00 94.38 191 ASP A CA 1
ATOM 1542 C C . ASP A 1 191 ? 4.029 -3.799 32.229 1.00 94.38 191 ASP A C 1
ATOM 1544 O O . ASP A 1 191 ? 3.758 -3.493 31.055 1.00 94.38 191 ASP A O 1
ATOM 1548 N N . PRO A 1 192 ? 4.273 -2.863 33.168 1.00 95.19 192 PRO A N 1
ATOM 1549 C CA . PRO A 1 192 ? 4.181 -1.432 32.900 1.00 95.19 192 PRO A CA 1
ATOM 1550 C C . PRO A 1 192 ? 4.979 -0.976 31.674 1.00 95.19 192 PRO A C 1
ATOM 1552 O O . PRO A 1 192 ? 4.513 -0.107 30.935 1.00 95.19 192 PRO A O 1
ATOM 1555 N N . LEU A 1 193 ? 6.142 -1.580 31.404 1.00 95.69 193 LEU A N 1
ATOM 1556 C CA . LEU A 1 193 ? 6.945 -1.257 30.228 1.00 95.69 193 LEU A CA 1
ATOM 1557 C C . LEU A 1 193 ? 6.212 -1.628 28.930 1.00 95.69 193 LEU A C 1
ATOM 1559 O O . LEU A 1 193 ? 6.105 -0.797 28.027 1.00 95.69 193 LEU A O 1
ATOM 1563 N N . TYR A 1 194 ? 5.669 -2.848 28.833 1.00 92.31 194 TYR A N 1
ATOM 1564 C CA . TYR A 1 194 ? 4.916 -3.295 27.652 1.00 92.31 194 TYR A CA 1
ATOM 1565 C C . TYR A 1 194 ? 3.632 -2.493 27.455 1.00 92.31 194 TYR A C 1
ATOM 1567 O O . TYR A 1 194 ? 3.282 -2.170 26.318 1.00 92.31 194 TYR A O 1
ATOM 1575 N N . TYR A 1 195 ? 2.964 -2.117 28.546 1.00 92.00 195 TYR A N 1
ATOM 1576 C CA . TYR A 1 195 ? 1.793 -1.251 28.493 1.00 92.00 195 TYR A CA 1
ATOM 1577 C C . TYR A 1 195 ? 2.136 0.119 27.889 1.00 92.00 195 TYR A C 1
ATOM 1579 O O . TYR A 1 195 ? 1.504 0.548 26.922 1.00 92.00 195 TYR A O 1
ATOM 1587 N N . VAL A 1 196 ? 3.187 0.778 28.387 1.00 94.88 196 VAL A N 1
ATOM 1588 C CA . VAL A 1 196 ? 3.638 2.085 27.877 1.00 94.88 196 VAL A CA 1
ATOM 1589 C C . VAL A 1 196 ? 4.069 1.998 26.411 1.00 94.88 196 VAL A C 1
ATOM 1591 O O . VAL A 1 196 ? 3.670 2.844 25.607 1.00 94.88 196 VAL A O 1
ATOM 1594 N N . MET A 1 197 ? 4.819 0.960 26.028 1.00 94.19 197 MET A N 1
ATOM 1595 C CA . MET A 1 197 ? 5.198 0.738 24.627 1.00 94.19 197 MET A CA 1
ATOM 1596 C C . MET A 1 197 ? 3.974 0.539 23.726 1.00 94.19 197 MET A C 1
ATOM 1598 O O . MET A 1 197 ? 3.933 1.094 22.628 1.00 94.19 197 MET A O 1
ATOM 1602 N N . GLY A 1 198 ? 2.955 -0.187 24.194 1.00 92.25 198 GLY A N 1
ATOM 1603 C CA . GLY A 1 198 ? 1.690 -0.364 23.478 1.00 92.25 198 GLY A CA 1
ATOM 1604 C C . GLY A 1 198 ? 0.951 0.956 23.249 1.00 92.25 198 GLY A C 1
ATOM 1605 O O . GLY A 1 198 ? 0.496 1.221 22.135 1.00 92.25 198 GLY A O 1
ATOM 1606 N N . ILE A 1 199 ? 0.896 1.826 24.262 1.00 92.88 199 ILE A N 1
ATOM 1607 C CA . ILE A 1 199 ? 0.291 3.161 24.139 1.00 92.88 199 ILE A CA 1
ATOM 1608 C C . ILE A 1 199 ? 1.063 4.034 23.144 1.00 92.88 199 ILE A C 1
ATOM 1610 O O . ILE A 1 199 ? 0.445 4.655 22.278 1.00 92.88 199 ILE A O 1
ATOM 1614 N N . ILE A 1 200 ? 2.398 4.055 23.210 1.00 96.06 200 ILE A N 1
ATOM 1615 C CA . ILE A 1 200 ? 3.229 4.801 22.250 1.00 96.06 200 ILE A CA 1
ATOM 1616 C C . ILE A 1 200 ? 2.993 4.286 20.827 1.00 96.06 200 ILE A C 1
ATOM 1618 O O . ILE A 1 200 ? 2.746 5.084 19.922 1.00 96.06 200 ILE A O 1
ATOM 1622 N N . ALA A 1 201 ? 3.008 2.967 20.622 1.00 94.19 201 ALA A N 1
ATOM 1623 C CA . ALA A 1 201 ? 2.757 2.360 19.318 1.00 94.19 201 ALA A CA 1
ATOM 1624 C C . ALA A 1 201 ? 1.366 2.724 18.776 1.00 94.19 201 ALA A C 1
ATOM 1626 O O . ALA A 1 201 ? 1.238 3.080 17.605 1.00 94.19 201 ALA A O 1
ATOM 1627 N N . MET A 1 202 ? 0.336 2.710 19.627 1.00 93.56 202 MET A N 1
ATOM 1628 C CA . MET A 1 202 ? -1.019 3.122 19.260 1.00 93.56 202 MET A CA 1
ATOM 1629 C C . MET A 1 202 ? -1.083 4.606 18.874 1.00 93.56 202 MET A C 1
ATOM 1631 O O . MET A 1 202 ? -1.692 4.939 17.860 1.00 93.56 202 MET A O 1
ATOM 1635 N N . ILE A 1 203 ? -0.437 5.498 19.632 1.00 96.12 203 ILE A N 1
ATOM 1636 C CA . ILE A 1 203 ? -0.382 6.935 19.315 1.00 96.12 203 ILE A CA 1
ATOM 1637 C C . ILE A 1 203 ? 0.315 7.161 17.972 1.00 96.12 203 ILE A C 1
ATOM 1639 O O . ILE A 1 203 ? -0.209 7.887 17.130 1.00 96.12 203 ILE A O 1
ATOM 1643 N N . LEU A 1 204 ? 1.464 6.522 17.740 1.00 96.38 204 LEU A N 1
ATOM 1644 C CA . LEU A 1 204 ? 2.194 6.634 16.475 1.00 96.38 204 LEU A CA 1
ATOM 1645 C C . LEU A 1 204 ? 1.375 6.093 15.299 1.00 96.38 204 LEU A C 1
ATOM 1647 O O . LEU A 1 204 ? 1.320 6.733 14.249 1.00 96.38 204 LEU A O 1
ATOM 1651 N N . TRP A 1 205 ? 0.693 4.960 15.483 1.00 95.31 205 TRP A N 1
ATOM 1652 C CA . TRP A 1 205 ? -0.213 4.397 14.484 1.00 95.31 205 TRP A CA 1
ATOM 1653 C C . TRP A 1 205 ? -1.360 5.360 14.162 1.00 95.31 205 TRP A C 1
ATOM 1655 O O . TRP A 1 205 ? -1.609 5.642 12.990 1.00 95.31 205 TRP A O 1
ATOM 1665 N N . LEU A 1 206 ? -2.004 5.940 15.179 1.00 97.00 206 LEU A N 1
ATOM 1666 C CA . LEU A 1 206 ? -3.056 6.939 14.997 1.00 97.00 206 LEU A CA 1
ATOM 1667 C C . LEU A 1 206 ? -2.530 8.181 14.274 1.00 97.00 206 LEU A C 1
ATOM 1669 O O . LEU A 1 206 ? -3.107 8.573 13.266 1.00 97.00 206 LEU A O 1
ATOM 1673 N N . ILE A 1 207 ? -1.412 8.768 14.712 1.00 97.81 207 ILE A N 1
ATOM 1674 C CA . ILE A 1 207 ? -0.796 9.928 14.046 1.00 97.81 207 ILE A CA 1
ATOM 1675 C C . ILE A 1 207 ? -0.513 9.615 12.578 1.00 97.81 207 ILE A C 1
ATOM 1677 O O . ILE A 1 207 ? -0.838 10.419 11.706 1.00 97.81 207 ILE A O 1
ATOM 1681 N N . HIS A 1 208 ? 0.043 8.442 12.286 1.00 97.25 208 HIS A N 1
ATOM 1682 C CA . HIS A 1 208 ? 0.339 8.023 10.924 1.00 97.25 208 HIS A CA 1
ATOM 1683 C C . HIS A 1 2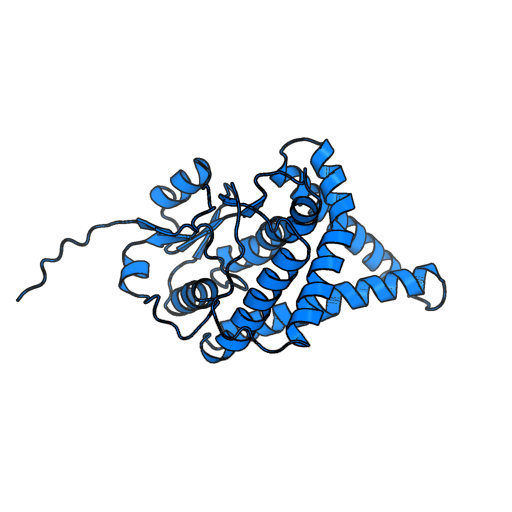08 ? -0.930 7.904 10.054 1.00 97.25 208 HIS A C 1
ATOM 1685 O O . HIS A 1 208 ? -0.955 8.351 8.901 1.00 97.25 208 HIS A O 1
ATOM 1691 N N . TRP A 1 209 ? -2.024 7.390 10.613 1.00 98.00 209 TRP A N 1
ATOM 1692 C CA . TRP A 1 209 ? -3.338 7.407 9.967 1.00 98.00 209 TRP A CA 1
ATOM 1693 C C . TRP A 1 209 ? -3.892 8.821 9.777 1.00 98.00 209 TRP A C 1
ATOM 1695 O O . TRP A 1 209 ? -4.459 9.128 8.727 1.00 98.00 209 TRP A O 1
ATOM 1705 N N . GLY A 1 210 ? -3.672 9.716 10.738 1.00 98.06 210 GLY A N 1
ATOM 1706 C CA . GLY A 1 210 ? -3.998 11.131 10.601 1.00 98.06 210 GLY A CA 1
ATOM 1707 C C . GLY A 1 210 ? -3.234 11.780 9.448 1.00 98.06 210 GLY A C 1
ATOM 1708 O O . GLY A 1 210 ? -3.833 12.434 8.593 1.00 98.06 210 GLY A O 1
ATOM 1709 N N . VAL A 1 211 ? -1.927 11.531 9.346 1.00 97.56 211 VAL A N 1
ATOM 1710 C CA . VAL A 1 211 ? -1.101 11.979 8.214 1.00 97.56 211 VAL A CA 1
ATOM 1711 C C . VAL A 1 211 ? -1.630 11.399 6.904 1.00 97.56 211 VAL A C 1
ATOM 1713 O O . VAL A 1 211 ? -1.785 12.145 5.942 1.00 97.56 211 VAL A O 1
ATOM 1716 N N . THR A 1 212 ? -2.000 10.115 6.869 1.00 97.69 212 THR A N 1
ATOM 1717 C CA . THR A 1 212 ? -2.617 9.483 5.688 1.00 97.69 212 THR A CA 1
ATOM 1718 C C . THR A 1 212 ? -3.857 10.256 5.235 1.00 97.69 212 THR A C 1
ATOM 1720 O O . THR A 1 212 ? -3.955 10.657 4.074 1.00 97.69 212 THR A O 1
ATOM 1723 N N . GLY A 1 213 ? -4.786 10.536 6.152 1.00 96.94 213 GLY A N 1
ATOM 1724 C CA . GLY A 1 213 ? -5.983 11.309 5.840 1.00 96.94 213 GLY A CA 1
ATOM 1725 C C . GLY A 1 213 ? -5.660 12.736 5.382 1.00 96.94 213 GLY A C 1
ATOM 1726 O O . GLY A 1 213 ? -6.204 13.208 4.379 1.00 96.94 213 GLY A O 1
ATOM 1727 N N . TYR A 1 214 ? -4.717 13.413 6.043 1.00 96.88 214 TYR A N 1
ATOM 1728 C CA . TYR A 1 214 ? -4.239 14.728 5.614 1.00 96.88 214 TYR A CA 1
ATOM 1729 C C . TYR A 1 214 ? -3.650 14.697 4.198 1.00 96.88 214 TYR A C 1
ATOM 1731 O O . TYR A 1 214 ? -3.950 15.589 3.410 1.00 96.88 214 TYR A O 1
ATOM 1739 N N . MET A 1 215 ? -2.884 13.669 3.831 1.00 95.56 215 MET A N 1
ATOM 1740 C CA . MET A 1 215 ? -2.299 13.539 2.492 1.00 95.56 215 MET A CA 1
ATOM 1741 C C . MET A 1 215 ? -3.364 13.367 1.403 1.00 95.56 215 MET A C 1
ATOM 1743 O O . MET A 1 215 ? -3.237 13.978 0.341 1.00 95.56 215 MET A O 1
ATOM 1747 N N . ILE A 1 216 ? -4.440 12.625 1.689 1.00 95.12 216 ILE A N 1
ATOM 1748 C CA . ILE A 1 216 ? -5.586 12.439 0.780 1.00 95.12 216 ILE A CA 1
ATOM 1749 C C . ILE A 1 216 ? -6.341 13.754 0.560 1.00 95.12 216 ILE A C 1
ATOM 1751 O O . ILE A 1 216 ? -6.729 14.096 -0.557 1.00 95.12 216 ILE A O 1
ATOM 1755 N N . GLY A 1 217 ? -6.611 14.489 1.638 1.00 93.25 217 GLY A N 1
ATOM 1756 C CA . GLY A 1 217 ? -7.551 15.606 1.593 1.00 93.25 217 GLY A CA 1
ATOM 1757 C C . GLY A 1 217 ? -6.942 17.006 1.587 1.00 93.25 217 GLY A C 1
ATOM 1758 O O . GLY A 1 217 ? -7.641 17.962 1.237 1.00 93.25 217 GLY A O 1
ATOM 1759 N N . ARG A 1 218 ? -5.673 17.127 1.991 1.00 92.56 218 ARG A N 1
ATOM 1760 C CA . ARG A 1 218 ? -4.876 18.358 2.154 1.00 92.56 218 ARG A CA 1
ATOM 1761 C C . ARG A 1 218 ? -5.571 19.446 2.981 1.00 92.56 218 ARG A C 1
ATOM 1763 O O . ARG A 1 218 ? -5.425 20.634 2.717 1.00 92.56 218 ARG A O 1
ATOM 1770 N N . LYS A 1 219 ? -6.371 19.041 3.975 1.00 94.12 219 LYS A N 1
ATOM 1771 C CA . LYS A 1 219 ? -7.023 19.936 4.951 1.00 94.12 219 LYS A CA 1
ATOM 1772 C C . LYS A 1 219 ? -7.023 19.293 6.344 1.00 94.12 219 LYS A C 1
ATOM 1774 O O . LYS A 1 219 ? -7.182 18.072 6.415 1.00 94.12 219 LYS A O 1
ATOM 1779 N N . PRO A 1 220 ? -6.966 20.075 7.442 1.00 95.38 220 PRO A N 1
ATOM 1780 C CA . PRO A 1 220 ? -6.911 19.543 8.810 1.00 95.38 220 PRO A CA 1
ATOM 1781 C C . PRO A 1 220 ? -8.047 18.578 9.163 1.00 95.38 220 PRO A C 1
ATOM 1783 O O . PRO A 1 220 ? -7.817 17.560 9.805 1.00 95.38 220 PRO A O 1
ATOM 1786 N N . ARG A 1 221 ? -9.268 18.819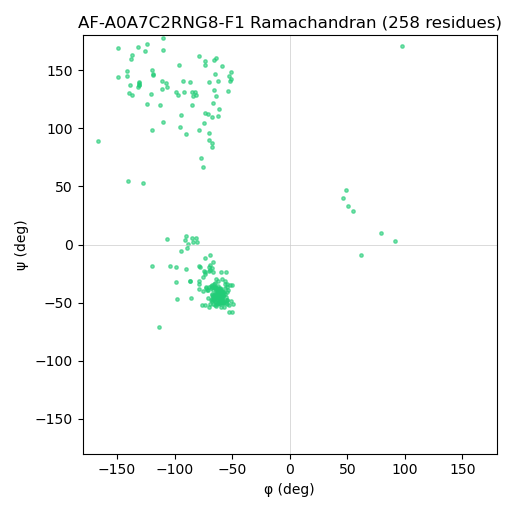 8.665 1.00 94.94 221 ARG A N 1
ATOM 1787 C CA . ARG A 1 221 ? -10.406 17.907 8.888 1.00 94.94 221 ARG A CA 1
ATOM 1788 C C . ARG A 1 221 ? -10.137 16.472 8.424 1.00 94.94 221 ARG A C 1
ATOM 1790 O O . ARG A 1 221 ? -10.654 15.532 9.016 1.00 94.94 221 ARG A O 1
ATOM 1797 N N . TYR A 1 222 ? -9.328 16.292 7.378 1.00 96.06 222 TYR A N 1
ATOM 1798 C CA . TYR A 1 222 ? -9.007 14.956 6.891 1.00 96.06 222 TYR A CA 1
ATOM 1799 C C . TYR A 1 222 ? -7.969 14.250 7.756 1.00 96.06 222 TYR A C 1
ATOM 1801 O O . TYR A 1 222 ? -7.930 13.028 7.721 1.00 96.06 222 TYR A O 1
ATOM 1809 N N . PHE A 1 223 ? -7.197 14.977 8.570 1.00 97.31 223 PHE A N 1
ATOM 1810 C CA . PHE A 1 223 ? -6.376 14.355 9.605 1.00 97.31 223 PHE A CA 1
ATOM 1811 C C . PHE A 1 223 ? -7.266 13.595 10.589 1.00 97.31 223 PHE A C 1
ATOM 1813 O O . PHE A 1 223 ? -7.079 12.403 10.796 1.00 97.31 223 PHE A O 1
ATOM 1820 N N . ILE A 1 224 ? -8.318 14.248 11.092 1.00 96.38 224 ILE A N 1
ATOM 1821 C CA . ILE A 1 224 ? -9.300 13.620 11.986 1.00 96.38 224 ILE A CA 1
ATOM 1822 C C . ILE A 1 224 ? -10.006 12.444 11.303 1.00 96.38 224 ILE A C 1
ATOM 1824 O O . ILE A 1 224 ? -10.123 11.376 11.896 1.00 96.38 224 ILE A O 1
ATOM 1828 N N . LEU A 1 225 ? -10.414 12.594 10.037 1.00 95.38 225 LEU A N 1
ATOM 1829 C CA . LEU A 1 225 ? -10.978 11.473 9.276 1.00 95.38 225 LEU A CA 1
ATOM 1830 C C . LEU A 1 225 ? -9.987 10.311 9.149 1.00 95.38 225 LEU A C 1
ATOM 1832 O O . LEU A 1 225 ? -10.397 9.166 9.269 1.00 95.38 225 LEU A O 1
ATOM 1836 N N . GLY A 1 226 ? -8.697 10.590 8.959 1.00 97.06 226 GLY A N 1
ATOM 1837 C CA . GLY A 1 226 ? -7.638 9.586 8.971 1.00 97.06 226 GLY A CA 1
ATOM 1838 C C . GLY A 1 226 ? -7.568 8.826 10.295 1.00 97.06 226 GLY A C 1
ATOM 1839 O O . GLY A 1 226 ? -7.591 7.598 10.282 1.00 97.06 226 GLY A O 1
ATOM 1840 N N . LEU A 1 227 ? -7.587 9.538 11.431 1.00 97.38 227 LEU A N 1
ATOM 1841 C CA . LEU A 1 227 ? -7.632 8.920 12.766 1.00 97.38 227 LEU A CA 1
ATOM 1842 C C . LEU A 1 227 ? -8.820 7.960 12.895 1.00 97.38 227 LEU A C 1
ATOM 1844 O O . LEU A 1 227 ? -8.650 6.818 13.315 1.00 97.38 227 LEU A O 1
ATOM 1848 N N . ILE A 1 228 ? -10.012 8.405 12.487 1.00 96.50 228 ILE A N 1
ATOM 1849 C CA . ILE A 1 228 ? -11.241 7.600 12.546 1.00 96.50 228 ILE A CA 1
ATOM 1850 C C . ILE A 1 228 ? -11.167 6.421 11.568 1.00 96.50 228 ILE A C 1
ATOM 1852 O O . ILE A 1 228 ? -11.673 5.347 11.875 1.00 96.50 228 ILE A O 1
ATOM 1856 N N . ALA A 1 229 ? -10.528 6.590 10.407 1.00 96.19 229 ALA A N 1
ATOM 1857 C CA . ALA A 1 229 ? -10.398 5.552 9.387 1.00 96.19 229 ALA A CA 1
ATOM 1858 C C . ALA A 1 229 ? -9.482 4.403 9.819 1.00 96.19 229 ALA A C 1
ATOM 1860 O O . ALA A 1 229 ? -9.620 3.307 9.276 1.00 96.19 229 ALA A O 1
ATOM 1861 N N . SER A 1 230 ? -8.587 4.628 10.785 1.00 95.88 230 SER A N 1
ATOM 1862 C CA . SER A 1 230 ? -7.558 3.673 11.207 1.00 95.88 230 SER A CA 1
ATOM 1863 C C . SER A 1 230 ? -8.096 2.274 11.496 1.00 95.88 230 SER A C 1
ATOM 1865 O O . SER A 1 230 ? -7.720 1.304 10.829 1.00 95.88 230 SER A O 1
ATOM 1867 N N . TYR A 1 231 ? -9.039 2.165 12.431 1.00 94.88 231 TYR A N 1
ATOM 1868 C CA . TYR A 1 231 ? -9.624 0.890 12.825 1.00 94.88 231 TYR A CA 1
ATOM 1869 C C . TYR A 1 231 ? -10.585 0.321 11.766 1.00 94.88 231 TYR A C 1
ATOM 1871 O O . TYR A 1 231 ? -10.358 -0.815 11.352 1.00 94.88 231 TYR A O 1
ATOM 1879 N N . PRO A 1 232 ? -11.597 1.052 11.244 1.00 95.56 232 PRO A N 1
ATOM 1880 C CA . PRO A 1 232 ? -12.526 0.513 10.246 1.00 95.56 232 PRO A CA 1
ATOM 1881 C C . PRO A 1 232 ? -11.839 0.047 8.960 1.00 95.56 232 PRO A C 1
ATOM 1883 O O . PRO A 1 232 ? -12.184 -1.007 8.432 1.00 95.56 232 PRO A O 1
ATOM 1886 N N . SER A 1 233 ? -10.844 0.792 8.470 1.00 95.50 233 SER A N 1
ATOM 1887 C CA . SER A 1 233 ? -10.099 0.427 7.258 1.00 95.50 233 SER A CA 1
ATOM 1888 C C . SER A 1 233 ? -9.252 -0.825 7.472 1.00 95.50 233 SER A C 1
ATOM 1890 O O . SER A 1 233 ? -9.238 -1.720 6.622 1.00 95.50 233 SER A O 1
ATOM 1892 N N . SER A 1 234 ? -8.575 -0.918 8.622 1.00 95.31 234 SER A N 1
ATOM 1893 C CA . SER A 1 234 ? -7.758 -2.083 8.987 1.00 95.31 234 SER A CA 1
ATOM 1894 C C . SER A 1 234 ? -8.616 -3.319 9.219 1.00 95.31 234 SER A C 1
ATOM 1896 O O . SER A 1 234 ? -8.359 -4.364 8.623 1.00 95.31 234 SER A O 1
ATOM 1898 N N . PHE A 1 235 ? -9.697 -3.175 9.984 1.00 95.19 235 PHE A N 1
ATOM 1899 C CA . PHE A 1 235 ? -10.666 -4.233 10.239 1.00 95.19 235 PHE A CA 1
ATOM 1900 C C . PHE A 1 235 ? -11.285 -4.756 8.946 1.00 95.19 235 PHE A C 1
ATOM 1902 O O . PHE A 1 235 ? -11.286 -5.961 8.697 1.00 95.19 235 PHE A O 1
ATOM 1909 N N . TRP A 1 236 ? -11.773 -3.863 8.083 1.00 94.62 236 TRP A N 1
ATOM 1910 C CA . TRP A 1 236 ? -12.426 -4.274 6.846 1.00 94.62 236 TRP A CA 1
ATOM 1911 C C . TRP A 1 236 ? -11.452 -4.948 5.878 1.00 94.62 236 TRP A C 1
ATOM 1913 O O . TRP A 1 236 ? -11.795 -5.961 5.267 1.00 94.62 236 TRP A O 1
ATOM 1923 N N . THR A 1 237 ? -10.218 -4.447 5.778 1.00 93.75 237 THR A N 1
ATOM 1924 C CA . THR A 1 237 ? -9.159 -5.086 4.984 1.00 93.75 237 THR A CA 1
ATOM 1925 C C . THR A 1 237 ? -8.830 -6.476 5.529 1.00 93.75 237 THR A C 1
ATOM 1927 O O . THR A 1 237 ? -8.789 -7.432 4.755 1.00 93.75 237 THR A O 1
ATOM 1930 N N . PHE A 1 238 ? -8.673 -6.620 6.847 1.00 94.62 238 PHE A N 1
ATOM 1931 C CA . PHE A 1 238 ? -8.407 -7.904 7.496 1.00 94.62 238 PHE A CA 1
ATOM 1932 C C . PHE A 1 238 ? -9.534 -8.916 7.258 1.00 94.62 238 PHE A C 1
ATOM 1934 O O . PHE A 1 238 ? -9.280 -10.025 6.788 1.00 94.62 238 PHE A O 1
ATOM 1941 N N . ILE A 1 239 ? -10.786 -8.532 7.516 1.00 94.75 239 ILE A N 1
ATOM 1942 C CA . ILE A 1 239 ? -11.946 -9.416 7.354 1.00 94.75 239 ILE A CA 1
ATOM 1943 C C . ILE A 1 239 ? -12.119 -9.832 5.895 1.00 94.75 239 ILE A C 1
ATOM 1945 O O . ILE A 1 239 ? -12.292 -11.015 5.613 1.00 94.75 239 ILE A O 1
ATOM 1949 N N . THR A 1 240 ? -12.038 -8.898 4.947 1.00 93.88 240 THR A N 1
ATOM 1950 C CA . THR A 1 240 ? -12.218 -9.230 3.525 1.00 93.88 240 THR A CA 1
ATOM 1951 C C . THR A 1 240 ? -11.081 -10.085 2.972 1.00 93.88 240 THR A C 1
ATOM 1953 O O . THR A 1 240 ? -11.354 -10.995 2.192 1.00 93.88 240 THR A O 1
ATOM 1956 N N . SER A 1 241 ? -9.843 -9.873 3.424 1.00 92.75 241 SER A N 1
ATOM 1957 C CA . SER A 1 241 ? -8.700 -10.728 3.067 1.00 92.75 241 SER A CA 1
ATOM 1958 C C . SER A 1 241 ? -8.806 -12.116 3.712 1.00 92.75 241 SER A C 1
ATOM 1960 O O . SER A 1 241 ? -8.512 -13.121 3.073 1.00 92.75 241 SER A O 1
ATOM 1962 N N . SER A 1 242 ? -9.319 -12.207 4.941 1.00 93.50 242 SER A N 1
ATOM 1963 C CA . SER A 1 242 ? -9.576 -13.490 5.611 1.00 93.50 242 SER A CA 1
ATOM 1964 C C . SER A 1 242 ? -10.677 -14.280 4.899 1.00 93.50 242 SER A C 1
ATOM 1966 O O . SER A 1 242 ? -10.503 -15.454 4.584 1.00 93.50 242 SER A O 1
ATOM 1968 N N . ILE A 1 243 ? -11.790 -13.622 4.554 1.00 93.56 243 ILE A N 1
ATOM 1969 C CA . ILE A 1 243 ? -12.863 -14.226 3.749 1.00 93.56 243 ILE A CA 1
ATOM 1970 C C . ILE A 1 243 ? -12.331 -14.651 2.377 1.00 93.56 243 ILE A C 1
ATOM 1972 O O . ILE A 1 243 ? -12.747 -15.685 1.860 1.00 93.56 243 ILE A O 1
ATOM 1976 N N . ALA A 1 244 ? -11.429 -13.872 1.775 1.00 90.25 244 ALA A N 1
ATOM 1977 C CA . ALA A 1 244 ? -10.811 -14.218 0.505 1.00 90.25 244 ALA A CA 1
ATOM 1978 C C . ALA A 1 244 ? -10.003 -15.517 0.575 1.00 90.25 244 ALA A C 1
ATOM 1980 O O . ALA A 1 244 ? -10.174 -16.340 -0.317 1.00 90.25 244 ALA A O 1
ATOM 1981 N N . ILE A 1 245 ? -9.191 -15.719 1.619 1.00 90.56 245 ILE A N 1
ATOM 1982 C CA . ILE A 1 245 ? -8.417 -16.958 1.828 1.00 90.56 245 ILE A CA 1
ATOM 1983 C C . ILE A 1 245 ? -9.343 -18.158 2.038 1.00 90.56 245 ILE A C 1
ATOM 1985 O O . ILE A 1 245 ? -9.098 -19.234 1.502 1.00 90.56 245 ILE A O 1
ATOM 1989 N N . LEU A 1 246 ? -10.431 -17.977 2.791 1.00 91.31 246 LEU A N 1
ATOM 1990 C CA . LEU A 1 246 ? -11.415 -19.039 3.030 1.00 91.31 246 LEU A CA 1
ATOM 1991 C C . LEU A 1 246 ? -12.232 -19.394 1.777 1.00 91.31 246 LEU A C 1
ATOM 1993 O O . LEU A 1 246 ? -12.869 -20.446 1.722 1.00 91.31 246 LEU A O 1
ATOM 1997 N N . ARG A 1 247 ? -12.247 -18.518 0.768 1.00 89.56 247 ARG A N 1
ATOM 1998 C CA . ARG A 1 247 ? -12.883 -18.762 -0.529 1.00 89.56 247 ARG A CA 1
ATOM 1999 C C . ARG A 1 247 ? -11.852 -19.259 -1.536 1.00 89.56 247 ARG A C 1
ATOM 2001 O O . ARG A 1 247 ? -10.674 -18.943 -1.457 1.00 89.56 247 ARG A O 1
ATOM 2008 N N . ARG A 1 248 ? -12.321 -19.997 -2.544 1.00 85.31 248 ARG A N 1
ATOM 2009 C CA . ARG A 1 248 ? -11.462 -20.461 -3.643 1.00 85.31 248 ARG A CA 1
ATOM 2010 C C . ARG A 1 248 ? -10.813 -19.281 -4.386 1.00 85.31 248 ARG A C 1
ATOM 2012 O O . ARG A 1 248 ? -11.440 -18.210 -4.439 1.00 85.31 248 ARG A O 1
ATOM 2019 N N . PRO A 1 249 ? -9.639 -19.473 -5.015 1.00 85.81 249 PRO A N 1
ATOM 2020 C CA . PRO A 1 249 ? -9.059 -18.496 -5.932 1.00 85.81 249 PRO A CA 1
ATOM 2021 C C . PRO A 1 249 ? -10.071 -18.051 -7.000 1.00 85.81 249 PRO A C 1
ATOM 2023 O O . PRO A 1 249 ? -10.976 -18.819 -7.345 1.00 85.81 249 PRO A O 1
ATOM 2026 N N . PRO A 1 250 ? -10.002 -16.805 -7.495 1.00 83.38 250 PRO A N 1
ATOM 2027 C CA . PRO A 1 250 ? -10.821 -16.389 -8.628 1.00 83.38 250 PRO A CA 1
ATOM 2028 C C . PRO A 1 250 ? -10.396 -17.155 -9.890 1.00 83.38 250 PRO A C 1
ATOM 2030 O O . PRO A 1 250 ? -9.207 -17.254 -10.186 1.00 83.38 250 PRO A O 1
ATOM 2033 N N . GLU A 1 251 ? -11.369 -17.689 -10.630 1.00 77.94 251 GLU A N 1
ATOM 2034 C CA . GLU A 1 251 ? -11.130 -18.449 -11.870 1.00 77.94 251 GLU A CA 1
ATOM 2035 C C . GLU A 1 251 ? -10.721 -17.536 -13.036 1.00 77.94 251 GLU A C 1
ATOM 2037 O O . GLU A 1 251 ? -10.014 -17.962 -13.942 1.00 77.94 251 GLU A O 1
ATOM 2042 N N . SER A 1 252 ? -11.120 -16.262 -12.991 1.00 77.12 252 SER A N 1
ATOM 2043 C CA . SER A 1 252 ? -10.808 -15.251 -14.003 1.00 77.12 252 SER A CA 1
ATOM 2044 C C . SER A 1 252 ? -10.288 -13.959 -13.370 1.00 77.12 252 SER A C 1
ATOM 2046 O O . SER A 1 252 ? -10.375 -13.753 -12.155 1.00 77.12 252 SER A O 1
ATOM 2048 N N . PHE A 1 253 ? -9.780 -13.041 -14.195 1.00 74.81 253 PHE A N 1
ATOM 2049 C CA . PHE A 1 253 ? -9.410 -11.701 -13.745 1.00 74.81 253 PHE A CA 1
ATOM 2050 C C . PHE A 1 253 ? -10.671 -10.884 -13.402 1.00 74.81 253 PHE A C 1
ATOM 2052 O O . PHE A 1 253 ? -11.361 -10.343 -14.265 1.00 74.81 253 PHE A O 1
ATOM 2059 N N . GLU A 1 254 ? -11.036 -10.860 -12.118 1.00 74.88 254 GLU A N 1
ATOM 2060 C CA . GLU A 1 254 ? -12.241 -10.184 -11.628 1.00 74.88 254 GLU A CA 1
ATOM 2061 C C . GLU A 1 254 ? -12.019 -8.661 -11.509 1.00 74.88 254 GLU A C 1
ATOM 2063 O O . GLU A 1 254 ? -11.491 -8.166 -10.509 1.00 74.88 254 GLU A O 1
ATOM 2068 N N . VAL A 1 255 ? -12.471 -7.898 -12.510 1.00 74.75 255 VAL A N 1
ATOM 2069 C CA . VAL A 1 255 ? -12.467 -6.423 -12.480 1.00 74.75 255 VAL A CA 1
ATOM 2070 C C . VAL A 1 255 ? -13.736 -5.892 -11.801 1.00 74.75 255 VAL A C 1
ATOM 2072 O O . VAL A 1 255 ? -14.843 -6.413 -11.982 1.00 74.75 255 VAL A O 1
ATOM 2075 N N . ILE A 1 256 ? -13.594 -4.842 -10.991 1.00 77.75 256 ILE A N 1
ATOM 2076 C CA . ILE A 1 256 ? -14.736 -4.107 -10.435 1.00 77.75 256 ILE A CA 1
ATOM 2077 C C . ILE A 1 256 ? -15.201 -3.054 -11.441 1.00 77.75 256 ILE A C 1
ATOM 2079 O O . ILE A 1 256 ? -14.395 -2.295 -11.966 1.00 77.75 256 ILE A O 1
ATOM 2083 N N . LYS A 1 257 ? -16.509 -2.985 -11.716 1.00 72.19 257 LYS A N 1
ATOM 2084 C CA . LYS A 1 257 ? -17.046 -1.949 -12.607 1.00 72.19 257 LYS A CA 1
ATOM 2085 C C . LYS A 1 257 ? -17.061 -0.616 -11.869 1.00 72.19 257 LYS A C 1
ATOM 2087 O O . LYS A 1 257 ? -17.921 -0.381 -11.020 1.00 72.19 257 LYS A O 1
ATOM 2092 N N . LYS A 1 258 ? -16.122 0.255 -12.212 1.00 69.00 258 LYS A N 1
ATOM 2093 C CA . LYS A 1 258 ? -16.018 1.609 -11.675 1.00 69.00 258 LYS A CA 1
ATOM 2094 C C . LYS A 1 258 ? -16.829 2.528 -12.592 1.00 69.00 258 LYS A C 1
ATOM 2096 O O . LYS A 1 258 ? -16.364 2.921 -13.653 1.00 69.00 258 LYS A O 1
ATOM 2101 N N . LYS A 1 259 ? -18.093 2.800 -12.245 1.00 58.47 259 LYS A N 1
ATOM 2102 C CA . LYS A 1 259 ? -18.863 3.841 -12.947 1.00 58.47 259 LYS A CA 1
ATOM 2103 C C . LYS A 1 259 ? -18.318 5.197 -12.498 1.00 58.47 259 LYS A C 1
ATOM 2105 O O . LYS A 1 259 ? -18.419 5.506 -11.308 1.00 58.47 259 LYS A O 1
ATOM 2110 N N . VAL A 1 260 ? -17.693 5.914 -13.433 1.00 53.22 260 VAL A N 1
ATOM 2111 C CA . VAL A 1 260 ? -17.215 7.296 -13.265 1.00 53.22 260 VAL A CA 1
ATOM 2112 C C . VAL A 1 260 ? -18.399 8.225 -13.040 1.00 53.22 260 VAL A C 1
ATOM 2114 O O . VAL A 1 260 ? -19.420 8.043 -13.741 1.00 53.22 260 VAL A O 1
#

Mean predicted aligned error: 4.85 Å